Protein AF-A0AAU8IA37-F1 (afdb_monomer)

Solvent-accessible surface area (backbone atoms only — not comparable to full-atom values): 12030 Å² total; per-residue (Å²): 130,75,40,18,34,36,27,45,35,39,39,78,70,65,86,57,32,38,49,38,28,39,36,36,26,39,54,84,67,47,71,36,30,38,42,37,24,27,16,22,34,69,88,79,67,46,75,37,92,64,25,80,42,40,91,53,13,27,38,31,53,46,76,31,28,50,27,63,69,60,13,55,76,73,76,47,69,63,35,88,72,76,84,85,60,92,87,44,58,72,43,78,57,46,74,36,52,62,67,61,46,48,50,20,50,50,34,30,58,70,42,32,64,63,57,38,70,67,62,40,57,14,33,44,74,42,45,50,96,71,74,84,29,55,30,32,23,2,36,32,35,37,40,24,54,15,31,60,41,74,71,81,83,60,92,85,39,49,53,58,18,51,91,35,53,79,57,55,74,67,60,38,60,75,52,30,47,67,57,72,72,54,54,53,60,73,66,50,74,74,79,73,79,76,80,84,74,74,85,79,90,86,90,84,81,84,87,76,91,80,85,86,135

Secondary structure (DSSP, 8-state):
---EEEEEEEEE-STTBEEEEEEEE-TTS-EEEEEEEEEEETTT--EESS-S-TTTEEEEEEEEE--HHHHHHTT----------TTS-EEEEEEE-HHHHHHHHHHHHHHHHHHHHT-PBPPGGG--SSS---SHHHHHHHHHHHTT------TTSB-TTTT--SS-HHHHHHHS---HHHHHHHHSPPPP---------------------

Nearest PDB structures (foldseek):
  6r99-assembly1_A  TM=5.099E-01  e=9.475E-02  Homo sapiens
  4ghb-assembly1_A  TM=2.830E-01  e=3.357E-01  Bacteroides uniformis ATCC 8492
  4ghb-assembly1_B  TM=2.876E-01  e=1.189E+00  Bacteroides uniformis ATCC 8492

Mean predicted aligned error: 8.98 Å

Structure (mmCIF, N/CA/C/O backbone):
data_AF-A0AAU8IA37-F1
#
_entry.id   AF-A0AAU8IA37-F1
#
loop_
_atom_site.group_PDB
_atom_site.id
_atom_site.type_symbol
_atom_site.label_atom_id
_atom_site.label_alt_id
_atom_site.label_comp_id
_atom_site.label_asym_id
_atom_site.label_entity_id
_atom_site.label_seq_id
_atom_site.pdbx_PDB_ins_code
_atom_site.Cartn_x
_atom_site.Cartn_y
_atom_site.Cartn_z
_atom_site.occupancy
_atom_site.B_iso_or_equiv
_atom_site.auth_seq_id
_atom_site.auth_comp_id
_atom_site.auth_asym_id
_atom_site.auth_atom_id
_atom_site.pdbx_PDB_model_num
ATOM 1 N N . MET A 1 1 ? -10.223 8.297 24.040 1.00 53.75 1 MET A N 1
ATOM 2 C CA . MET A 1 1 ? -10.681 6.931 23.709 1.00 53.75 1 MET A CA 1
ATOM 3 C C . MET A 1 1 ? -9.496 6.194 23.105 1.00 53.75 1 MET A C 1
ATOM 5 O O . MET A 1 1 ? -8.597 6.883 22.629 1.00 53.75 1 MET A O 1
ATOM 9 N N . PRO A 1 2 ? -9.413 4.860 23.204 1.00 66.56 2 PRO A N 1
ATOM 10 C CA . PRO A 1 2 ? -8.358 4.127 22.519 1.00 66.56 2 PRO A CA 1
ATOM 11 C C . PRO A 1 2 ? -8.633 4.224 21.003 1.00 66.56 2 PRO A C 1
ATOM 13 O O . PRO A 1 2 ? -9.785 4.130 20.574 1.00 66.56 2 PRO A O 1
ATOM 16 N N . ASN A 1 3 ? -7.600 4.536 20.219 1.00 91.50 3 ASN A N 1
ATOM 17 C CA . ASN A 1 3 ? -7.734 4.978 18.827 1.00 91.50 3 ASN A CA 1
ATOM 18 C C . ASN A 1 3 ? -7.106 3.959 17.876 1.00 91.50 3 ASN A C 1
ATOM 20 O O . ASN A 1 3 ? -6.015 3.462 18.148 1.00 91.50 3 ASN A O 1
ATOM 24 N N . TYR A 1 4 ? -7.759 3.719 16.739 1.00 98.00 4 TYR A N 1
ATOM 25 C CA . TYR A 1 4 ? -7.143 3.009 15.618 1.00 98.00 4 TYR A CA 1
ATOM 26 C C . TYR A 1 4 ? -6.069 3.899 14.990 1.00 98.00 4 TYR A C 1
ATOM 28 O O . TYR A 1 4 ? -6.109 5.129 15.128 1.00 98.00 4 TYR A O 1
ATOM 36 N N . ALA A 1 5 ? -5.119 3.290 14.283 1.00 98.38 5 ALA A N 1
ATOM 37 C CA . ALA A 1 5 ? -4.041 4.031 13.643 1.00 98.38 5 ALA A CA 1
ATOM 38 C C . ALA A 1 5 ? -3.607 3.440 12.298 1.00 98.38 5 ALA A C 1
ATOM 40 O O . ALA A 1 5 ? -3.691 2.234 12.075 1.00 98.38 5 ALA A O 1
ATOM 41 N N . ILE A 1 6 ? -3.088 4.305 11.424 1.00 98.75 6 ILE A N 1
ATOM 42 C CA . ILE A 1 6 ? -2.366 3.916 10.207 1.00 98.75 6 ILE A CA 1
ATOM 43 C C . ILE A 1 6 ? -0.894 4.271 10.403 1.00 98.75 6 ILE A C 1
ATOM 45 O O . ILE A 1 6 ? -0.549 5.410 10.737 1.00 98.75 6 ILE A O 1
ATOM 49 N N . GLU A 1 7 ? -0.020 3.295 10.183 1.00 98.44 7 GLU A N 1
ATOM 50 C CA . GLU A 1 7 ? 1.428 3.446 10.275 1.00 98.44 7 GLU A CA 1
ATOM 51 C C . GLU A 1 7 ? 2.076 3.295 8.900 1.00 98.44 7 GLU A C 1
ATOM 53 O O . GLU A 1 7 ? 1.861 2.304 8.205 1.00 98.44 7 GLU A O 1
ATOM 58 N N . ALA A 1 8 ? 2.936 4.246 8.542 1.00 98.19 8 ALA A N 1
ATOM 59 C CA . ALA A 1 8 ? 3.953 4.042 7.522 1.00 98.19 8 ALA A CA 1
ATOM 60 C C . ALA A 1 8 ? 5.112 3.247 8.129 1.00 98.19 8 ALA A C 1
ATOM 62 O O . ALA A 1 8 ? 5.611 3.602 9.206 1.00 98.19 8 ALA A O 1
ATOM 63 N N . ARG A 1 9 ? 5.597 2.218 7.430 1.00 97.19 9 ARG A N 1
ATOM 64 C CA . ARG A 1 9 ? 6.762 1.422 7.847 1.00 97.19 9 ARG A CA 1
ATOM 65 C C . ARG A 1 9 ? 7.724 1.211 6.685 1.00 97.19 9 ARG A C 1
ATOM 67 O O . ARG A 1 9 ? 7.317 1.280 5.530 1.00 97.19 9 ARG A O 1
ATOM 74 N N . SER A 1 10 ? 9.002 0.979 6.991 1.00 95.31 10 SER A N 1
ATOM 75 C CA . SER A 1 10 ? 10.046 0.774 5.978 1.00 95.31 10 SER A CA 1
ATOM 76 C C . SER A 1 10 ? 10.916 -0.436 6.294 1.00 95.31 10 SER A C 1
ATOM 78 O O . SER A 1 10 ? 11.793 -0.389 7.163 1.00 95.31 10 SER A O 1
ATOM 80 N N . LEU A 1 11 ? 10.700 -1.515 5.547 1.00 93.00 11 LEU A N 1
ATOM 81 C CA . LEU A 1 11 ? 11.474 -2.741 5.648 1.00 93.00 11 LEU A CA 1
ATOM 82 C C . LEU A 1 11 ? 12.806 -2.603 4.905 1.00 93.00 11 LEU A C 1
ATOM 84 O O . LEU A 1 11 ? 12.863 -2.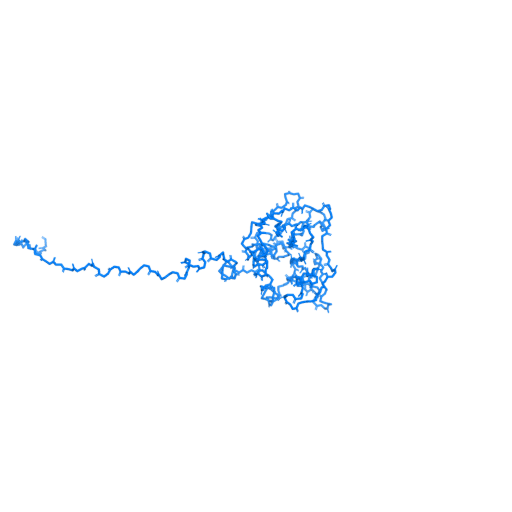177 3.750 1.00 93.00 11 LEU A O 1
ATOM 88 N N . GLY A 1 12 ? 13.892 -3.024 5.551 1.00 90.38 12 GLY A N 1
ATOM 89 C CA . GLY A 1 12 ? 15.175 -3.189 4.879 1.00 90.38 12 GLY A CA 1
ATOM 90 C C . GLY A 1 12 ? 15.182 -4.408 3.970 1.00 90.38 12 GLY A C 1
ATOM 91 O O . GLY A 1 12 ? 14.868 -5.510 4.415 1.00 90.38 12 GLY A O 1
ATOM 92 N N . VAL A 1 13 ? 15.560 -4.199 2.713 1.00 84.38 13 VAL A N 1
ATOM 93 C CA . VAL A 1 13 ? 15.566 -5.243 1.686 1.00 84.38 13 VAL A CA 1
ATOM 94 C C . VAL A 1 13 ? 16.997 -5.584 1.258 1.00 84.38 13 VAL A C 1
ATOM 96 O O . VAL A 1 13 ? 17.629 -6.404 1.915 1.00 84.38 13 VAL A O 1
ATOM 99 N N . ILE A 1 14 ? 17.551 -4.955 0.218 1.00 77.12 14 ILE A N 1
ATOM 100 C CA . ILE A 1 14 ? 18.948 -5.160 -0.204 1.00 77.12 14 ILE A CA 1
ATOM 101 C C . ILE A 1 14 ? 19.746 -3.869 0.006 1.00 77.12 14 ILE A C 1
ATOM 103 O O . ILE A 1 14 ? 19.359 -2.799 -0.466 1.00 77.12 14 ILE A O 1
ATOM 107 N N . GLY A 1 15 ? 20.879 -3.973 0.706 1.00 77.19 15 GLY A N 1
ATOM 108 C CA . GLY A 1 15 ? 21.754 -2.838 1.002 1.00 77.19 15 GLY A CA 1
ATOM 109 C C . GLY A 1 15 ? 21.024 -1.726 1.761 1.00 77.19 15 GLY A C 1
ATOM 110 O O . GLY A 1 15 ? 20.408 -1.964 2.799 1.00 77.19 15 GLY A O 1
ATOM 111 N N . ILE A 1 16 ? 21.086 -0.504 1.229 1.00 77.44 16 ILE A N 1
ATOM 112 C CA . ILE A 1 16 ? 20.411 0.673 1.799 1.00 77.44 16 ILE A CA 1
ATOM 113 C C . ILE A 1 16 ? 18.997 0.894 1.242 1.00 77.44 16 ILE A C 1
ATOM 115 O O . ILE A 1 16 ? 18.371 1.899 1.572 1.00 77.44 16 ILE A O 1
ATOM 119 N N . ALA A 1 17 ? 18.478 0.003 0.393 1.00 84.69 17 ALA A N 1
ATOM 120 C CA . ALA A 1 17 ? 17.133 0.150 -0.153 1.00 84.69 17 ALA A CA 1
ATOM 121 C C . ALA A 1 17 ? 16.057 -0.166 0.901 1.00 84.69 17 ALA A C 1
ATOM 123 O O . ALA A 1 17 ? 16.220 -1.051 1.752 1.00 84.69 17 ALA A O 1
ATOM 124 N N . GLY A 1 18 ? 14.962 0.589 0.843 1.00 90.25 18 GLY A N 1
ATOM 125 C CA . GLY A 1 18 ? 13.778 0.415 1.676 1.00 90.25 18 GLY A CA 1
ATOM 126 C C . GLY A 1 18 ? 12.561 0.006 0.855 1.00 90.25 18 GLY A C 1
ATOM 127 O O . GLY A 1 18 ? 12.322 0.542 -0.230 1.00 90.25 18 GLY A O 1
ATOM 128 N N . HIS A 1 19 ? 11.796 -0.934 1.402 1.00 94.06 19 HIS A N 1
ATOM 129 C CA . HIS A 1 19 ? 10.439 -1.251 0.981 1.00 94.06 19 HIS A CA 1
ATOM 130 C C . HIS A 1 19 ? 9.470 -0.586 1.962 1.00 94.06 19 HIS A C 1
ATOM 132 O O . HIS A 1 19 ? 9.370 -1.008 3.116 1.00 94.06 19 HIS A O 1
ATOM 138 N N . ALA A 1 20 ? 8.798 0.473 1.518 1.00 96.38 20 ALA A N 1
ATOM 139 C CA . ALA A 1 20 ? 7.785 1.151 2.311 1.00 96.38 20 ALA A CA 1
ATOM 140 C C . ALA A 1 20 ? 6.419 0.464 2.162 1.00 96.38 20 ALA A C 1
ATOM 142 O O . ALA A 1 20 ? 6.064 0.002 1.076 1.00 96.38 20 ALA A O 1
ATOM 143 N N . PHE A 1 21 ? 5.661 0.403 3.252 1.00 98.06 21 PHE A N 1
ATOM 144 C CA . PHE A 1 21 ? 4.339 -0.220 3.303 1.00 98.06 21 PHE A CA 1
ATOM 145 C C . PHE A 1 21 ? 3.487 0.372 4.429 1.00 98.06 21 PHE A C 1
ATOM 147 O O . PHE A 1 21 ? 3.980 1.144 5.260 1.00 98.06 21 PHE A O 1
ATOM 154 N N . TRP A 1 22 ? 2.204 0.021 4.433 1.00 98.81 22 TRP A N 1
ATOM 155 C CA . TRP A 1 22 ? 1.233 0.522 5.400 1.00 98.81 22 TRP A CA 1
ATOM 156 C C . TRP A 1 22 ? 0.779 -0.575 6.350 1.00 98.81 22 TRP A C 1
ATOM 158 O O . TRP A 1 22 ? 0.596 -1.719 5.936 1.00 98.81 22 TRP A O 1
ATOM 168 N N . VAL A 1 23 ? 0.555 -0.208 7.610 1.00 98.75 23 VAL A N 1
ATOM 169 C CA . VAL A 1 23 ? 0.001 -1.093 8.639 1.00 98.75 23 VAL A CA 1
ATOM 170 C C . VAL A 1 23 ? -1.203 -0.432 9.289 1.00 98.75 23 VAL A C 1
ATOM 172 O O . VAL A 1 23 ? -1.122 0.714 9.731 1.00 98.75 23 VAL A O 1
ATOM 175 N N . LEU A 1 24 ? -2.299 -1.177 9.383 1.00 98.81 24 LEU A N 1
ATOM 176 C CA . LEU A 1 24 ? -3.462 -0.829 10.185 1.00 98.81 24 LEU A CA 1
ATOM 177 C C . LEU A 1 24 ? -3.279 -1.378 11.600 1.00 98.81 24 LEU A C 1
ATOM 179 O O . LEU A 1 24 ? -2.988 -2.564 11.785 1.00 98.81 24 LEU A O 1
ATOM 183 N N . ARG A 1 25 ? -3.478 -0.526 12.600 1.00 98.50 25 ARG A N 1
ATOM 184 C CA . ARG A 1 25 ? -3.414 -0.870 14.020 1.00 98.50 25 ARG A CA 1
ATOM 185 C C . ARG A 1 25 ? -4.768 -0.680 14.681 1.00 98.50 25 ARG A C 1
ATOM 187 O O . ARG A 1 25 ? -5.449 0.313 14.416 1.00 98.50 25 ARG A O 1
ATOM 194 N N . ASP A 1 26 ? -5.126 -1.622 15.5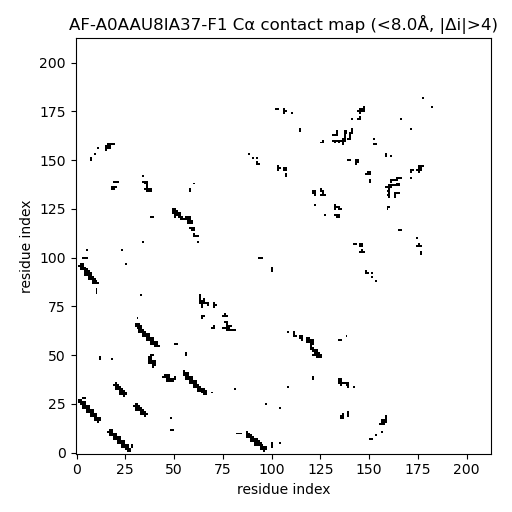44 1.00 97.88 26 ASP A N 1
ATOM 195 C CA . ASP A 1 26 ? -6.285 -1.484 16.417 1.00 97.88 26 ASP A CA 1
ATOM 196 C C . ASP A 1 26 ? -5.982 -0.561 17.603 1.00 97.88 26 ASP A C 1
ATOM 198 O O . ASP A 1 26 ? -4.880 -0.026 17.765 1.00 97.88 26 ASP A O 1
ATOM 202 N N . GLU A 1 27 ? -6.981 -0.396 18.457 1.00 96.44 27 GLU A N 1
ATOM 203 C CA . GLU A 1 27 ? -6.933 0.475 19.619 1.00 96.44 27 GLU A CA 1
ATOM 204 C C . GLU A 1 27 ? -5.948 0.023 20.721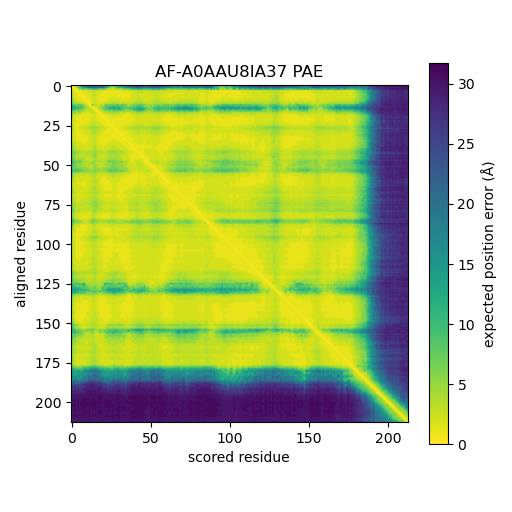 1.00 96.44 27 GLU A C 1
ATOM 206 O O . GLU A 1 27 ? -5.642 0.796 21.632 1.00 96.44 27 GLU A O 1
ATOM 211 N N . HIS A 1 28 ? -5.420 -1.202 20.618 1.00 96.06 28 HIS A N 1
ATOM 212 C CA . HIS A 1 28 ? -4.396 -1.777 21.493 1.00 96.06 28 HIS A CA 1
ATOM 213 C C . HIS A 1 28 ? -3.005 -1.801 20.831 1.00 96.06 28 HIS A C 1
ATOM 215 O O . HIS A 1 28 ? -2.055 -2.335 21.409 1.00 96.06 28 HIS A O 1
ATOM 221 N N . GLY A 1 29 ? -2.863 -1.250 19.620 1.00 95.38 29 GLY A N 1
ATOM 222 C CA . GLY A 1 29 ? -1.619 -1.281 18.846 1.00 95.38 29 GLY A CA 1
ATOM 223 C C . GLY A 1 29 ? -1.325 -2.634 18.183 1.00 95.38 29 GLY A C 1
ATOM 224 O O . GLY A 1 29 ? -0.232 -2.840 17.640 1.00 95.38 29 GLY A O 1
ATOM 225 N N . LYS A 1 30 ? -2.275 -3.576 18.179 1.00 96.94 30 LYS A N 1
ATOM 226 C CA . LYS A 1 30 ? -2.136 -4.848 17.461 1.00 96.94 30 LYS A CA 1
ATOM 227 C C . LYS A 1 30 ? -2.268 -4.596 15.960 1.00 96.94 30 LYS A C 1
ATOM 229 O O . LYS A 1 30 ? -3.071 -3.778 15.521 1.00 96.94 30 LYS A O 1
ATOM 234 N N . ALA A 1 31 ? -1.459 -5.293 15.164 1.00 97.94 31 ALA A N 1
ATOM 235 C CA . ALA A 1 31 ? -1.581 -5.261 13.710 1.00 97.94 31 ALA A CA 1
ATOM 236 C C . ALA A 1 31 ? -2.891 -5.927 13.280 1.00 97.94 31 ALA A C 1
ATOM 238 O O . ALA A 1 31 ? -3.142 -7.087 13.607 1.00 97.94 31 ALA A O 1
ATOM 239 N N . VAL A 1 32 ? -3.706 -5.176 12.548 1.00 98.56 32 VAL A N 1
ATOM 240 C CA . VAL A 1 32 ? -4.976 -5.633 11.981 1.00 98.56 32 VAL A CA 1
ATOM 241 C C . VAL A 1 32 ? -4.770 -6.097 10.549 1.00 98.56 32 VAL A C 1
ATOM 243 O O . VAL A 1 32 ? -5.291 -7.145 10.175 1.00 98.56 32 VAL A O 1
ATOM 246 N N . ALA A 1 33 ? -4.009 -5.335 9.761 1.00 98.75 33 ALA A N 1
ATOM 247 C CA . ALA A 1 33 ? -3.702 -5.657 8.375 1.00 98.75 33 ALA A CA 1
ATOM 248 C C . ALA A 1 33 ? -2.466 -4.904 7.863 1.00 98.75 33 ALA A C 1
ATOM 250 O O . ALA A 1 33 ? -2.079 -3.874 8.425 1.00 98.75 33 ALA A O 1
ATOM 251 N N . GLU A 1 34 ? -1.901 -5.384 6.758 1.00 98.75 34 GLU A N 1
ATOM 252 C CA . GLU A 1 34 ? -0.851 -4.707 5.994 1.00 98.75 34 GLU A CA 1
ATOM 253 C C . GLU A 1 34 ? -1.271 -4.467 4.531 1.00 98.75 34 GLU A C 1
ATOM 255 O O . GLU A 1 34 ? -2.014 -5.257 3.944 1.00 98.75 34 GLU A O 1
ATOM 260 N N . LEU A 1 35 ? -0.771 -3.381 3.929 1.00 98.75 35 LEU A N 1
ATOM 261 C CA . LEU A 1 35 ? -0.921 -3.061 2.504 1.00 98.75 35 LEU A CA 1
ATOM 262 C C . LEU A 1 35 ? 0.448 -2.822 1.865 1.00 98.75 35 LEU A C 1
ATOM 264 O O . LEU A 1 35 ? 1.211 -1.953 2.304 1.00 98.75 35 LEU A O 1
ATOM 268 N N . HIS A 1 36 ? 0.725 -3.544 0.778 1.00 98.44 36 HIS A N 1
ATOM 269 C CA . HIS A 1 36 ? 2.016 -3.526 0.090 1.00 98.44 36 HIS A CA 1
ATOM 270 C C . HIS A 1 36 ? 1.876 -3.395 -1.423 1.00 98.44 36 HIS A C 1
ATOM 272 O O . HIS A 1 36 ? 0.922 -3.887 -2.017 1.00 98.44 36 HIS A O 1
ATOM 278 N N . GLY A 1 37 ? 2.899 -2.828 -2.064 1.00 97.75 37 GLY A N 1
ATOM 279 C CA . GLY A 1 37 ? 3.243 -3.199 -3.436 1.00 97.75 37 GLY A CA 1
ATOM 280 C C . GLY A 1 37 ? 4.413 -4.166 -3.427 1.00 97.75 37 GLY A C 1
ATOM 281 O O . GLY A 1 37 ? 5.462 -3.821 -2.898 1.00 97.75 37 GLY A O 1
ATOM 282 N N . LEU A 1 38 ? 4.284 -5.345 -4.017 1.00 97.06 38 LEU A N 1
ATOM 283 C CA . LEU A 1 38 ? 5.349 -6.347 -4.054 1.00 97.06 38 LEU A CA 1
ATOM 284 C C . LEU A 1 38 ? 5.616 -6.773 -5.491 1.00 97.06 38 LEU A C 1
ATOM 286 O O . LEU A 1 38 ? 4.727 -6.753 -6.348 1.00 97.06 38 LEU A O 1
ATOM 290 N N . ALA A 1 39 ? 6.854 -7.186 -5.745 1.00 96.69 39 ALA A N 1
ATOM 291 C CA . ALA A 1 39 ? 7.113 -8.013 -6.907 1.00 96.69 39 ALA A CA 1
ATOM 292 C C . ALA A 1 39 ? 6.354 -9.328 -6.721 1.00 96.69 39 ALA A C 1
ATOM 294 O O . ALA A 1 39 ? 6.284 -9.865 -5.622 1.00 96.69 39 ALA A O 1
ATOM 295 N N . THR A 1 40 ? 5.741 -9.826 -7.780 1.00 97.56 40 THR A N 1
ATOM 296 C CA . THR A 1 40 ? 4.960 -11.059 -7.758 1.00 97.56 40 THR A CA 1
ATOM 297 C C . THR A 1 40 ? 5.381 -11.908 -8.928 1.00 97.56 40 THR A C 1
ATOM 299 O O . THR A 1 40 ? 5.336 -11.462 -10.074 1.00 97.56 40 THR A O 1
ATOM 302 N N . ASP A 1 41 ? 5.816 -13.122 -8.636 1.00 96.62 41 ASP A N 1
ATOM 303 C CA . ASP A 1 41 ? 6.154 -14.100 -9.654 1.00 96.62 41 ASP A CA 1
ATOM 304 C C . ASP A 1 41 ? 4.893 -14.481 -10.436 1.00 96.62 41 ASP A C 1
ATOM 306 O O . ASP A 1 41 ? 3.922 -14.982 -9.870 1.00 96.62 41 ASP A O 1
ATOM 310 N N . ARG A 1 42 ? 4.895 -14.227 -11.749 1.00 95.19 42 ARG A N 1
ATOM 311 C CA . ARG A 1 42 ? 3.746 -14.500 -12.624 1.00 95.19 42 ARG A CA 1
ATOM 312 C C . ARG A 1 42 ? 3.422 -15.993 -12.742 1.00 95.19 42 ARG A C 1
ATOM 314 O O . ARG A 1 42 ? 2.284 -16.331 -13.046 1.00 95.19 42 ARG A O 1
ATOM 321 N N . GLN A 1 43 ? 4.399 -16.875 -12.535 1.00 94.81 43 GLN A N 1
ATOM 322 C CA . GLN A 1 43 ? 4.227 -18.323 -12.651 1.00 94.81 43 GLN A CA 1
ATOM 323 C C . GLN A 1 43 ? 3.660 -18.926 -11.368 1.00 94.81 43 GLN A C 1
ATOM 325 O O . GLN A 1 43 ? 2.799 -19.800 -11.429 1.00 94.81 43 GLN A O 1
ATOM 330 N N . THR A 1 44 ? 4.146 -18.479 -10.209 1.00 95.81 44 THR A N 1
ATOM 331 C CA . THR A 1 44 ? 3.750 -19.057 -8.913 1.00 95.81 44 THR A CA 1
ATOM 332 C C . THR A 1 44 ? 2.678 -18.245 -8.192 1.00 95.81 44 THR A C 1
ATOM 334 O O . THR A 1 44 ? 2.068 -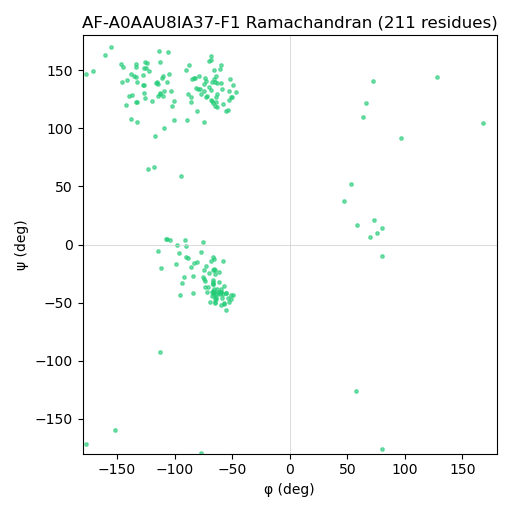18.745 -7.250 1.00 95.81 44 THR A O 1
ATOM 337 N N . GLY A 1 45 ? 2.464 -16.991 -8.597 1.00 95.12 45 GLY A N 1
ATOM 338 C CA . GLY A 1 45 ? 1.618 -16.030 -7.891 1.00 95.12 45 GLY A CA 1
ATOM 339 C C . GLY A 1 45 ? 2.208 -15.556 -6.561 1.00 95.12 45 GLY A C 1
ATOM 340 O O . GLY A 1 45 ? 1.524 -14.864 -5.814 1.00 95.12 45 GLY A O 1
ATOM 341 N N . GLN A 1 46 ? 3.450 -15.926 -6.233 1.00 95.00 46 GLN A N 1
ATOM 342 C CA . GLN A 1 46 ? 4.047 -15.608 -4.939 1.00 95.00 46 GLN A CA 1
ATOM 343 C C . GLN A 1 46 ? 4.604 -14.189 -4.905 1.00 95.00 46 GLN A C 1
ATOM 345 O O . GLN A 1 46 ? 5.322 -13.760 -5.812 1.00 95.00 46 GLN A O 1
ATOM 350 N N . ALA A 1 47 ? 4.310 -13.487 -3.813 1.00 95.25 47 ALA A N 1
ATOM 351 C CA . ALA A 1 47 ? 4.892 -12.192 -3.520 1.00 95.25 47 ALA A CA 1
ATOM 352 C C . ALA A 1 47 ? 6.351 -12.334 -3.067 1.00 95.25 47 ALA A C 1
ATOM 354 O O . ALA A 1 47 ? 6.682 -13.188 -2.243 1.00 95.25 47 ALA A O 1
ATOM 355 N N . ILE A 1 48 ? 7.213 -11.452 -3.562 1.00 90.19 48 ILE A N 1
ATOM 356 C CA . ILE A 1 48 ? 8.605 -11.312 -3.150 1.00 90.19 48 ILE A CA 1
ATOM 357 C C . ILE A 1 48 ? 8.923 -9.825 -2.894 1.00 90.19 48 ILE A C 1
ATOM 359 O O . ILE A 1 48 ? 8.483 -8.954 -3.651 1.00 90.19 48 ILE A O 1
ATOM 363 N N . PRO A 1 49 ? 9.704 -9.496 -1.847 1.00 84.25 49 PRO A N 1
ATOM 364 C CA . PRO A 1 49 ? 9.977 -8.103 -1.486 1.00 84.25 49 PRO A CA 1
ATOM 365 C C . PRO A 1 49 ? 10.703 -7.303 -2.578 1.00 84.25 49 PRO A C 1
ATOM 367 O O . PRO A 1 49 ? 10.497 -6.098 -2.707 1.00 84.25 49 PRO A O 1
ATOM 370 N N . ILE A 1 50 ? 11.560 -7.962 -3.366 1.00 87.56 50 ILE A N 1
ATOM 371 C CA . ILE A 1 50 ? 12.257 -7.380 -4.517 1.00 87.56 50 ILE A CA 1
ATOM 372 C C . ILE A 1 50 ? 12.281 -8.406 -5.649 1.00 87.56 50 ILE A C 1
ATOM 374 O O . ILE A 1 50 ? 12.764 -9.520 -5.462 1.00 87.56 50 ILE A O 1
ATOM 378 N N . GLY A 1 51 ? 11.829 -8.000 -6.837 1.00 87.88 51 GLY A N 1
ATOM 379 C CA . GLY A 1 51 ? 11.976 -8.776 -8.067 1.00 87.88 51 GLY A CA 1
ATOM 380 C C . GLY A 1 51 ? 13.347 -8.584 -8.714 1.00 87.88 51 GLY A C 1
ATOM 381 O O . GLY A 1 51 ? 13.903 -7.486 -8.712 1.00 87.88 51 GLY A O 1
ATOM 382 N N . THR A 1 52 ? 13.886 -9.653 -9.292 1.00 89.50 52 THR A N 1
ATOM 383 C CA . THR A 1 52 ? 15.201 -9.678 -9.966 1.00 89.50 52 THR A CA 1
ATOM 384 C C . THR A 1 52 ? 15.112 -9.942 -11.471 1.00 89.50 52 THR A C 1
ATOM 386 O O . THR A 1 52 ? 16.119 -9.869 -12.167 1.00 89.50 52 THR A O 1
ATOM 389 N N . ASP A 1 53 ? 13.904 -10.223 -11.958 1.00 91.06 53 ASP A N 1
ATOM 390 C CA . ASP A 1 53 ? 13.587 -10.505 -13.359 1.00 91.06 53 ASP A CA 1
ATOM 391 C C . ASP A 1 53 ? 12.290 -9.787 -13.750 1.00 91.06 53 ASP A C 1
ATOM 393 O O . ASP A 1 53 ? 11.208 -10.166 -13.304 1.00 91.06 53 ASP A O 1
ATOM 397 N N . ALA A 1 54 ? 12.405 -8.745 -14.564 1.00 87.31 54 ALA A N 1
ATOM 398 C CA . ALA A 1 54 ? 11.303 -7.880 -14.959 1.00 87.31 54 ALA A CA 1
ATOM 399 C C . ALA A 1 54 ? 10.338 -8.540 -15.946 1.00 87.31 54 ALA A C 1
ATOM 401 O O . ALA A 1 54 ? 9.210 -8.085 -16.077 1.00 87.31 54 ALA A O 1
ATOM 402 N N . THR A 1 55 ? 10.754 -9.613 -16.621 1.00 89.00 55 THR A N 1
ATOM 403 C CA . THR A 1 55 ? 9.871 -10.370 -17.522 1.00 89.00 55 THR A CA 1
ATOM 404 C C . THR A 1 55 ? 9.040 -11.401 -16.763 1.00 89.00 55 THR A C 1
ATOM 406 O O . THR A 1 55 ? 7.929 -11.742 -17.168 1.00 89.00 55 THR A O 1
ATOM 409 N N . ARG A 1 56 ? 9.559 -11.876 -15.625 1.00 94.69 56 ARG A N 1
ATOM 410 C CA . ARG A 1 56 ? 8.903 -12.863 -14.762 1.00 94.69 56 ARG A CA 1
ATOM 411 C C . ARG A 1 56 ? 8.083 -12.240 -13.640 1.00 94.69 56 ARG A C 1
ATOM 413 O O . ARG A 1 56 ? 7.083 -12.828 -13.230 1.00 94.69 56 ARG A O 1
ATOM 420 N N . HIS A 1 57 ? 8.506 -11.094 -13.116 1.00 96.81 57 HIS A N 1
ATOM 421 C CA . HIS A 1 57 ? 7.868 -10.473 -11.963 1.00 96.81 57 HIS A CA 1
ATOM 422 C C . HIS A 1 57 ? 6.998 -9.296 -12.375 1.00 96.81 57 HIS A C 1
ATOM 424 O O . HIS A 1 57 ? 7.437 -8.389 -13.078 1.00 96.81 57 HIS A O 1
ATOM 430 N N . ALA A 1 58 ? 5.779 -9.278 -11.855 1.00 96.94 58 ALA A N 1
ATOM 431 C CA . ALA A 1 58 ? 4.859 -8.167 -11.991 1.00 96.94 58 ALA A CA 1
ATOM 432 C C . ALA A 1 58 ? 4.776 -7.380 -10.681 1.00 96.94 58 ALA A C 1
ATOM 434 O O . ALA A 1 58 ? 4.871 -7.955 -9.596 1.00 96.94 58 ALA A O 1
ATOM 435 N N . LEU A 1 59 ? 4.575 -6.069 -10.756 1.00 97.62 59 LEU A N 1
ATOM 436 C CA . LEU A 1 59 ? 4.163 -5.289 -9.598 1.00 97.62 59 LEU A CA 1
ATOM 437 C C . LEU A 1 59 ? 2.703 -5.621 -9.283 1.00 97.62 59 LEU A C 1
ATOM 439 O O . LEU A 1 59 ? 1.830 -5.532 -10.153 1.00 97.62 59 LEU A O 1
ATOM 443 N N . ARG A 1 60 ? 2.445 -5.987 -8.027 1.00 98.19 60 ARG A N 1
ATOM 444 C CA . ARG A 1 60 ? 1.100 -6.213 -7.500 1.00 98.19 60 ARG A CA 1
ATOM 445 C C . ARG A 1 60 ? 0.908 -5.537 -6.158 1.00 98.19 60 ARG A C 1
ATOM 447 O O . ARG A 1 60 ? 1.817 -5.496 -5.335 1.00 98.19 60 ARG A O 1
ATOM 454 N N . ALA A 1 61 ? -0.298 -5.042 -5.959 1.00 98.31 61 ALA A N 1
ATOM 455 C CA . ALA A 1 61 ? -0.871 -4.680 -4.686 1.00 98.31 61 ALA A CA 1
ATOM 456 C C . ALA A 1 61 ? -1.266 -5.943 -3.901 1.00 98.31 61 ALA A C 1
ATOM 458 O O . ALA A 1 61 ? -1.936 -6.827 -4.442 1.00 98.31 61 ALA A O 1
ATOM 459 N N . TRP A 1 62 ? -0.876 -5.991 -2.630 1.00 98.44 62 TRP A N 1
ATOM 460 C CA . TRP A 1 62 ? -1.179 -7.066 -1.688 1.00 98.44 62 TRP A CA 1
ATOM 461 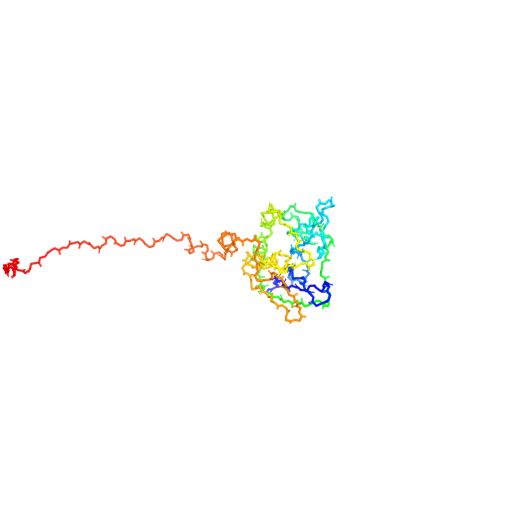C C . TRP A 1 62 ? -1.809 -6.499 -0.423 1.00 98.44 62 TRP A C 1
ATOM 463 O O . TRP A 1 62 ? -1.338 -5.488 0.104 1.00 98.44 62 TRP A O 1
ATOM 473 N N . HIS A 1 63 ? -2.848 -7.177 0.055 1.00 98.50 63 HIS A N 1
ATOM 474 C CA . HIS A 1 63 ? -3.516 -6.907 1.318 1.00 98.50 63 HIS A CA 1
ATOM 475 C C . HIS A 1 63 ? -3.414 -8.154 2.196 1.00 98.50 63 HIS A C 1
ATOM 477 O O . HIS A 1 63 ? -3.815 -9.234 1.767 1.00 98.50 63 HIS A O 1
ATOM 483 N N . TYR A 1 64 ? -2.857 -8.007 3.397 1.00 98.50 64 TYR A N 1
ATOM 484 C CA . TYR A 1 64 ? -2.693 -9.103 4.351 1.00 98.50 64 TYR A CA 1
ATOM 485 C C . TYR A 1 64 ? -3.510 -8.808 5.612 1.00 98.50 64 TYR A C 1
ATOM 487 O O . TYR A 1 64 ? -3.022 -8.101 6.494 1.00 98.50 64 TYR A O 1
ATOM 495 N N . PRO A 1 65 ? -4.762 -9.284 5.716 1.00 98.31 65 PRO A N 1
ATOM 496 C CA . PRO A 1 65 ? -5.573 -9.093 6.913 1.00 98.31 65 PRO A CA 1
ATOM 497 C C . PRO A 1 65 ? -5.189 -10.113 7.998 1.00 98.31 65 PRO A C 1
ATOM 499 O O . PRO A 1 65 ? -5.411 -11.311 7.850 1.00 98.31 65 PRO A O 1
ATOM 502 N N . HIS A 1 66 ? -4.642 -9.655 9.122 1.00 98.31 66 HIS A N 1
ATOM 503 C CA . HIS A 1 66 ? -4.198 -10.525 10.224 1.00 98.31 66 HIS A CA 1
ATOM 504 C C . HIS A 1 66 ? -5.269 -10.750 11.286 1.00 98.31 66 HIS A C 1
ATOM 506 O O . HIS A 1 66 ? -5.257 -11.762 11.990 1.00 98.31 66 HIS A O 1
ATOM 512 N N . ASP A 1 67 ? -6.174 -9.787 11.457 1.00 98.00 67 ASP A N 1
ATOM 513 C CA . ASP A 1 67 ? -7.216 -9.885 12.467 1.00 98.00 67 ASP A CA 1
ATOM 514 C C . ASP A 1 67 ? -8.445 -10.653 11.939 1.00 98.00 67 ASP A C 1
ATOM 516 O O . ASP A 1 67 ? -9.003 -10.269 10.907 1.00 98.00 67 ASP A O 1
ATOM 520 N N . PRO A 1 68 ? -8.919 -11.706 12.639 1.00 97.75 68 PRO A N 1
ATOM 521 C CA . PRO A 1 68 ? -10.067 -12.495 12.195 1.00 97.75 68 PRO A CA 1
ATOM 522 C C . PRO A 1 68 ? -11.363 -11.703 12.030 1.00 97.75 68 PRO A C 1
ATOM 524 O O . PRO A 1 68 ? -12.117 -11.961 11.091 1.00 97.75 68 PRO A O 1
ATOM 527 N N . ALA A 1 69 ? -11.638 -10.747 12.923 1.00 96.81 69 ALA A N 1
ATOM 528 C CA . ALA A 1 69 ? -12.866 -9.964 12.851 1.00 96.81 69 ALA A CA 1
ATOM 529 C C . ALA A 1 69 ? -12.812 -8.986 11.672 1.00 96.81 69 ALA A C 1
ATOM 531 O O . ALA A 1 69 ? -13.798 -8.842 10.945 1.00 96.81 69 ALA A O 1
ATOM 532 N N . TYR A 1 70 ? -11.653 -8.362 11.446 1.00 97.81 70 TYR A N 1
ATOM 533 C CA . TYR A 1 70 ? -11.453 -7.504 10.282 1.00 97.81 70 TYR A CA 1
ATOM 534 C C . TYR A 1 70 ? -11.529 -8.286 8.965 1.00 97.81 70 TYR A C 1
ATOM 536 O O . TYR A 1 70 ? -12.328 -7.915 8.105 1.00 97.81 70 TYR A O 1
ATOM 544 N N . ALA A 1 71 ? -10.792 -9.395 8.831 1.00 97.75 71 ALA A N 1
ATOM 545 C CA . ALA A 1 71 ? -10.816 -10.241 7.634 1.00 97.75 71 ALA A CA 1
ATOM 546 C C . ALA A 1 71 ? -12.250 -10.671 7.277 1.00 97.75 71 ALA A C 1
ATOM 548 O O . ALA A 1 71 ? -12.699 -10.499 6.143 1.00 97.75 71 ALA A O 1
ATOM 549 N N . HIS A 1 72 ? -13.014 -11.122 8.278 1.00 97.44 72 HIS A N 1
ATOM 550 C CA . HIS A 1 72 ? -14.415 -11.491 8.093 1.00 97.44 72 HIS A CA 1
ATOM 551 C C . HIS A 1 72 ? -15.275 -10.320 7.593 1.00 97.44 72 HIS A C 1
ATOM 553 O O . HIS A 1 72 ? -16.109 -10.508 6.709 1.00 97.44 72 HIS A O 1
ATOM 559 N N . SER A 1 73 ? -15.054 -9.107 8.111 1.00 95.69 73 SER A N 1
ATOM 560 C CA . SER A 1 73 ? -15.847 -7.922 7.749 1.00 95.69 73 SER A CA 1
ATOM 561 C C . SER A 1 73 ? -15.680 -7.466 6.296 1.00 95.69 73 SER A C 1
ATOM 563 O O . SER A 1 73 ? -16.565 -6.795 5.768 1.00 95.69 73 SER A O 1
ATOM 565 N N . ILE A 1 74 ? -14.578 -7.847 5.647 1.00 94.62 74 ILE A N 1
ATOM 566 C CA . ILE A 1 74 ? -14.303 -7.547 4.236 1.00 94.62 74 ILE A CA 1
ATOM 567 C C . ILE A 1 74 ? -14.458 -8.775 3.325 1.00 94.62 74 ILE A C 1
ATOM 569 O O . ILE A 1 74 ? -14.189 -8.689 2.131 1.00 94.62 74 ILE A O 1
ATOM 573 N N . GLY A 1 75 ? -14.899 -9.916 3.867 1.00 95.19 75 GLY A N 1
ATOM 574 C CA . GLY A 1 75 ? -15.077 -11.154 3.104 1.00 95.19 75 GLY A CA 1
ATOM 575 C C . GLY A 1 75 ? -13.771 -11.854 2.708 1.00 95.19 75 GLY A C 1
ATOM 576 O O . GLY A 1 75 ? -13.776 -12.666 1.783 1.00 95.19 75 GLY A O 1
ATOM 577 N N . GLU A 1 76 ? -12.666 -11.570 3.398 1.00 95.44 76 GLU A N 1
ATOM 578 C CA . GLU A 1 76 ? -11.359 -12.188 3.160 1.00 95.44 76 GLU A CA 1
ATOM 579 C C . GLU A 1 76 ? -11.010 -13.217 4.249 1.00 95.44 76 GLU A C 1
ATOM 581 O O . GLU A 1 76 ? -11.637 -13.302 5.309 1.00 95.44 76 GLU A O 1
ATOM 586 N N . LYS A 1 77 ? -10.002 -14.048 3.973 1.00 97.00 77 LYS A N 1
ATOM 587 C CA . LYS A 1 77 ? -9.440 -14.981 4.958 1.00 97.00 77 LYS A CA 1
ATOM 588 C C . LYS A 1 77 ? -8.303 -14.304 5.704 1.00 9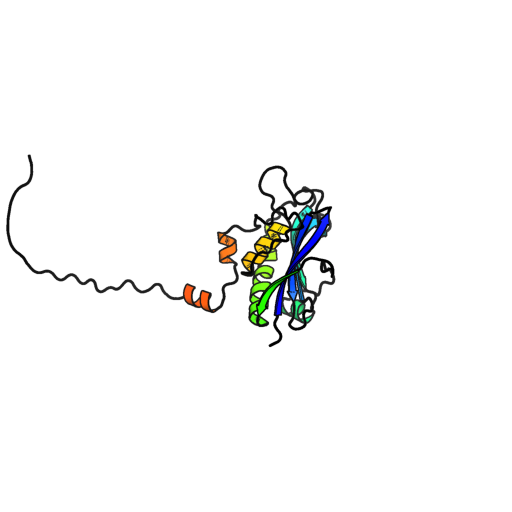7.00 77 LYS A C 1
ATOM 590 O O . LYS A 1 77 ? -7.598 -13.495 5.121 1.00 97.00 77 LYS A O 1
ATOM 595 N N . VAL A 1 78 ? -8.099 -14.699 6.958 1.00 97.50 78 VAL A N 1
ATOM 596 C CA . VAL A 1 78 ? -6.911 -14.290 7.713 1.00 97.50 78 VAL A CA 1
ATOM 597 C C . VAL A 1 78 ? -5.654 -14.750 6.983 1.00 97.50 78 VAL A C 1
ATOM 599 O O . VAL A 1 78 ? -5.563 -15.914 6.585 1.00 97.50 78 VAL A O 1
ATOM 602 N N . ASP A 1 79 ? -4.692 -13.844 6.865 1.00 96.31 79 ASP A N 1
ATOM 603 C CA . ASP A 1 79 ? -3.373 -14.097 6.311 1.00 96.31 79 ASP A CA 1
ATOM 604 C C . ASP A 1 79 ? -2.300 -13.983 7.404 1.00 96.31 79 ASP A C 1
ATOM 606 O O . ASP A 1 79 ? -2.244 -13.015 8.171 1.00 96.31 79 ASP A O 1
ATOM 610 N N . SER A 1 80 ? -1.452 -15.008 7.487 1.00 95.06 80 SER A N 1
ATOM 611 C CA . SER A 1 80 ? -0.323 -15.079 8.418 1.00 95.06 80 SER A CA 1
ATOM 612 C C . SER A 1 80 ? 0.968 -14.467 7.866 1.00 95.06 80 SER A C 1
ATOM 614 O O . SER A 1 80 ? 1.940 -14.333 8.610 1.00 95.06 80 SER A O 1
ATOM 616 N N . THR A 1 81 ? 1.026 -14.151 6.571 1.00 96.50 81 THR A N 1
ATOM 617 C CA . THR A 1 81 ? 2.164 -13.459 5.966 1.00 96.50 81 THR A CA 1
ATOM 618 C C . THR A 1 81 ? 2.277 -12.068 6.560 1.00 96.50 81 THR A C 1
ATOM 620 O O . THR A 1 81 ? 1.319 -11.313 6.535 1.00 96.50 81 THR A O 1
ATOM 623 N N . THR A 1 82 ? 3.457 -11.718 7.066 1.00 96.38 82 THR A N 1
ATOM 624 C CA . THR A 1 82 ? 3.715 -10.399 7.641 1.00 96.38 82 THR A CA 1
ATOM 625 C C . THR A 1 82 ? 5.113 -9.917 7.286 1.00 96.38 82 THR A C 1
ATOM 627 O O . THR A 1 82 ? 6.072 -10.697 7.257 1.00 96.38 82 THR A O 1
ATOM 630 N N . TYR A 1 83 ? 5.231 -8.620 7.018 1.00 95.75 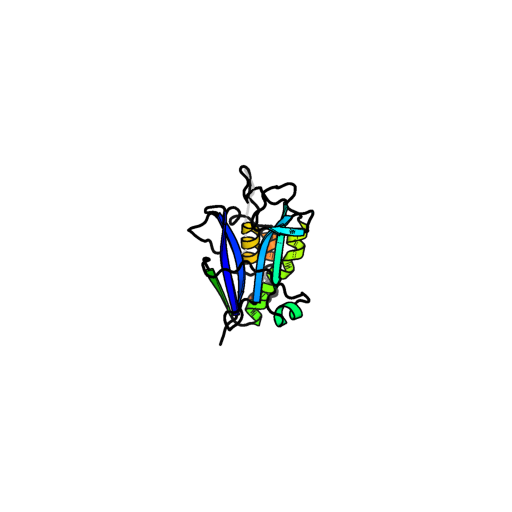83 TYR A N 1
ATOM 631 C CA . TYR A 1 83 ? 6.510 -7.937 6.818 1.00 95.75 83 TYR A CA 1
ATOM 632 C C . TYR A 1 83 ? 6.843 -7.035 8.013 1.00 95.75 83 TYR A C 1
ATOM 634 O O . TYR A 1 83 ? 7.866 -6.341 8.022 1.00 95.75 83 TYR A O 1
ATOM 642 N N . ILE A 1 84 ? 6.016 -7.075 9.060 1.00 96.75 84 ILE A N 1
ATOM 643 C CA . ILE A 1 84 ? 6.254 -6.381 10.314 1.00 96.75 84 ILE A CA 1
ATOM 644 C C . ILE A 1 84 ? 7.463 -6.983 11.036 1.00 96.75 84 ILE A C 1
ATOM 646 O O . ILE A 1 84 ? 7.492 -8.157 11.387 1.00 96.75 84 ILE A O 1
ATOM 650 N N . ARG A 1 85 ? 8.457 -6.133 11.305 1.00 94.31 85 ARG A N 1
ATOM 651 C CA . ARG A 1 85 ? 9.594 -6.410 12.194 1.00 94.31 85 ARG A CA 1
ATOM 652 C C . ARG A 1 85 ? 9.680 -5.349 13.288 1.00 94.31 85 ARG A C 1
ATOM 654 O O . ARG A 1 85 ? 9.180 -4.236 13.099 1.00 94.31 85 ARG A O 1
ATOM 661 N N . ASP A 1 86 ? 10.296 -5.676 14.416 1.00 87.56 86 ASP A N 1
ATOM 662 C CA . ASP A 1 86 ? 10.397 -4.763 15.566 1.00 87.56 86 ASP A CA 1
ATOM 663 C C . ASP A 1 86 ? 11.431 -3.649 15.356 1.00 87.56 86 ASP A C 1
ATOM 665 O O . ASP A 1 86 ? 11.283 -2.544 15.872 1.00 87.56 86 ASP A O 1
ATOM 669 N N . ASP A 1 87 ? 12.458 -3.906 14.550 1.00 87.12 87 ASP A N 1
ATOM 670 C CA . ASP A 1 87 ? 13.608 -3.024 14.333 1.00 87.12 87 ASP A CA 1
ATOM 671 C C . ASP A 1 87 ? 13.429 -2.033 13.170 1.00 87.12 87 ASP A C 1
ATOM 673 O O . ASP A 1 87 ? 14.313 -1.217 12.885 1.00 87.12 87 ASP A O 1
ATOM 677 N N . GLN A 1 88 ? 12.290 -2.080 12.478 1.00 92.19 88 GLN A N 1
ATOM 678 C CA . GLN A 1 88 ? 12.069 -1.238 11.311 1.00 92.19 88 GLN A CA 1
ATOM 679 C C . GLN A 1 88 ? 11.584 0.171 11.685 1.00 92.19 88 GLN A C 1
ATOM 681 O O . GLN A 1 88 ? 10.738 0.326 12.574 1.00 92.19 88 GLN A O 1
ATOM 686 N N . PRO A 1 89 ? 12.027 1.211 10.955 1.00 94.56 89 PRO A N 1
ATOM 687 C CA . PRO A 1 89 ? 11.435 2.535 11.059 1.00 94.56 89 PRO A CA 1
ATOM 688 C C . PRO A 1 89 ? 9.913 2.490 10.877 1.00 94.56 89 PRO A C 1
ATOM 690 O O . PRO A 1 89 ? 9.407 1.893 9.926 1.00 94.56 89 PRO A O 1
ATOM 693 N N . ALA A 1 90 ? 9.199 3.152 11.786 1.00 95.62 90 ALA A N 1
ATOM 694 C CA . ALA A 1 90 ? 7.749 3.281 11.763 1.00 95.62 90 ALA A CA 1
ATOM 695 C C . ALA A 1 90 ? 7.326 4.710 12.130 1.00 95.62 90 ALA A C 1
ATOM 697 O O . ALA A 1 90 ? 7.992 5.394 12.924 1.00 95.62 90 ALA A O 1
ATOM 698 N N . ARG A 1 91 ? 6.230 5.172 11.528 1.00 96.81 91 ARG A N 1
ATOM 699 C CA . ARG A 1 91 ? 5.599 6.465 11.803 1.00 96.81 91 ARG A CA 1
ATOM 700 C C . ARG A 1 91 ? 4.090 6.306 11.745 1.00 96.81 91 ARG A C 1
ATOM 702 O O . ARG A 1 91 ? 3.554 5.973 10.695 1.00 96.81 91 ARG A O 1
ATOM 709 N N . THR A 1 92 ? 3.410 6.591 12.846 1.00 97.75 92 THR A N 1
ATOM 710 C CA . THR A 1 92 ? 1.959 6.774 12.838 1.00 97.75 92 THR A CA 1
ATOM 711 C C . THR A 1 92 ? 1.624 8.051 12.071 1.00 97.75 92 THR A C 1
ATOM 713 O O . THR A 1 92 ? 2.163 9.111 12.390 1.00 97.75 92 THR A O 1
ATOM 716 N N . VAL A 1 93 ? 0.777 7.948 11.047 1.00 98.12 93 VAL A N 1
ATOM 717 C CA . VAL A 1 93 ? 0.416 9.078 10.168 1.00 98.12 93 VAL A CA 1
ATOM 718 C C . VAL A 1 93 ? -1.030 9.527 10.325 1.00 98.12 93 VAL A C 1
ATOM 720 O O . VAL A 1 93 ? -1.351 10.658 9.979 1.00 98.12 93 VAL A O 1
ATOM 723 N N . ALA A 1 94 ? -1.885 8.657 10.859 1.00 97.75 94 ALA A N 1
ATOM 724 C CA . ALA A 1 94 ? -3.266 8.961 11.187 1.00 97.75 94 ALA A CA 1
ATOM 725 C C . ALA A 1 94 ? -3.666 8.181 12.439 1.00 97.75 94 ALA A C 1
ATOM 727 O O . ALA A 1 94 ? -3.291 7.015 12.592 1.00 97.75 94 ALA A O 1
ATOM 728 N N . THR A 1 95 ? -4.425 8.828 13.317 1.00 97.81 95 THR A N 1
ATOM 729 C CA . THR A 1 95 ? -5.098 8.213 14.462 1.00 97.81 95 THR A CA 1
ATOM 730 C C . THR A 1 95 ? -6.519 8.743 14.523 1.00 97.81 95 THR A C 1
ATOM 732 O O . THR A 1 95 ? -6.765 9.898 14.185 1.00 97.81 95 THR A O 1
ATOM 735 N N . GLY A 1 96 ? -7.458 7.905 14.941 1.00 96.25 96 GLY A N 1
ATOM 736 C CA . GLY A 1 96 ? -8.860 8.294 14.969 1.00 96.25 96 GLY A CA 1
ATOM 737 C C . GLY A 1 96 ? -9.742 7.204 15.544 1.00 96.25 96 GLY A C 1
ATOM 738 O O . GLY A 1 96 ? -9.262 6.190 16.067 1.00 96.25 96 GLY A O 1
ATOM 739 N N . ASP A 1 97 ? -11.049 7.419 15.445 1.00 95.25 97 ASP A N 1
ATOM 740 C CA . ASP A 1 97 ? -11.994 6.367 15.775 1.00 95.25 97 ASP A CA 1
ATOM 741 C C . ASP A 1 97 ? -11.927 5.222 14.751 1.00 95.25 97 ASP A C 1
ATOM 743 O O . ASP A 1 97 ? -11.402 5.348 13.639 1.00 95.25 97 ASP A O 1
ATOM 747 N N . LYS A 1 98 ? -12.465 4.069 15.151 1.00 95.44 98 LYS A N 1
ATOM 748 C CA . LYS A 1 98 ? -12.465 2.859 14.328 1.00 95.44 98 LYS A CA 1
ATOM 749 C C . LYS A 1 98 ? -13.092 3.088 12.953 1.00 95.44 98 LYS A C 1
ATOM 751 O O . LYS A 1 98 ? -12.595 2.554 11.968 1.00 95.44 98 LYS A O 1
ATOM 756 N N . ARG A 1 99 ? -14.196 3.831 12.879 1.00 94.88 99 ARG A N 1
ATOM 757 C CA . ARG A 1 99 ? -14.951 4.009 11.636 1.00 94.88 99 ARG A CA 1
ATOM 758 C C . ARG A 1 99 ? -14.147 4.844 10.647 1.00 94.88 99 ARG A C 1
ATOM 760 O O . ARG A 1 99 ? -13.996 4.409 9.511 1.00 94.88 99 ARG A O 1
ATOM 767 N N . GLU A 1 100 ? -13.615 5.983 11.082 1.00 95.94 100 GLU A N 1
ATOM 768 C CA . GLU A 1 100 ? -12.820 6.867 10.223 1.00 95.94 100 GLU A CA 1
ATOM 769 C C . GLU A 1 100 ? -11.586 6.140 9.674 1.00 95.94 100 GLU A C 1
ATOM 771 O O . GLU A 1 100 ? -11.365 6.094 8.462 1.00 95.94 100 GLU A O 1
ATOM 776 N N . ILE A 1 101 ? -10.800 5.521 10.559 1.00 98.06 101 ILE A N 1
ATOM 777 C CA . ILE A 1 101 ? -9.542 4.883 10.166 1.00 98.06 101 ILE A CA 1
ATOM 778 C C . ILE A 1 101 ? -9.787 3.672 9.261 1.00 98.06 101 ILE A C 1
ATOM 780 O O . ILE A 1 101 ? -9.073 3.496 8.269 1.00 98.06 101 ILE A O 1
ATOM 784 N N . LEU A 1 102 ? -10.817 2.866 9.542 1.00 97.81 102 LEU A N 1
ATOM 785 C CA . LEU A 1 102 ? -11.193 1.772 8.649 1.00 97.81 102 LEU A CA 1
ATOM 786 C C . LEU A 1 102 ? -11.733 2.276 7.311 1.00 97.81 102 LEU A C 1
ATOM 788 O O . LEU A 1 102 ? -11.492 1.625 6.300 1.00 97.81 102 LEU A O 1
ATOM 792 N N . GLU A 1 103 ? -12.445 3.403 7.258 1.00 97.44 103 GLU A N 1
ATOM 793 C CA . GLU A 1 103 ? -12.926 3.947 5.986 1.00 97.44 103 GLU A CA 1
ATOM 794 C C . GLU A 1 103 ? -11.766 4.429 5.107 1.00 97.44 103 GLU A C 1
ATOM 796 O O . GLU A 1 103 ? -11.723 4.073 3.923 1.00 97.44 103 GLU A O 1
ATOM 801 N N . ARG A 1 104 ? -10.787 5.141 5.685 1.00 98.38 104 ARG A N 1
ATOM 802 C CA . ARG A 1 104 ? -9.531 5.500 5.002 1.00 98.38 104 ARG A CA 1
ATOM 803 C C . ARG A 1 104 ? -8.837 4.250 4.468 1.00 98.38 104 ARG A C 1
ATOM 805 O O . ARG A 1 104 ? -8.641 4.125 3.262 1.00 98.38 104 ARG A O 1
ATOM 812 N N . TRP A 1 105 ? -8.555 3.285 5.344 1.00 98.75 105 TRP A N 1
ATOM 813 C CA . TRP A 1 105 ? -7.870 2.040 4.986 1.00 98.75 105 TRP A CA 1
ATOM 814 C C . TRP A 1 105 ? -8.598 1.255 3.889 1.00 98.75 105 TRP A C 1
ATOM 816 O O . TRP A 1 105 ? -8.021 0.927 2.852 1.00 98.75 105 TRP A O 1
ATOM 826 N N . ASN A 1 106 ? -9.896 1.008 4.072 1.00 98.38 106 ASN A N 1
ATOM 827 C CA . ASN A 1 106 ? -10.698 0.237 3.127 1.00 98.38 106 ASN A CA 1
ATOM 828 C C . ASN A 1 106 ? -10.834 0.942 1.771 1.00 98.38 106 ASN A C 1
ATOM 830 O O . ASN A 1 106 ? -11.095 0.279 0.769 1.00 98.38 106 ASN A O 1
ATOM 834 N N . THR A 1 107 ? -10.649 2.264 1.709 1.00 98.50 107 THR A N 1
ATOM 835 C CA . THR A 1 107 ? -10.575 2.993 0.436 1.00 98.50 107 THR A CA 1
ATOM 836 C C . THR A 1 107 ? -9.369 2.553 -0.388 1.00 98.50 107 THR A C 1
ATOM 838 O O . THR A 1 107 ? -9.530 2.211 -1.558 1.00 98.50 107 THR A O 1
ATOM 841 N N . ALA A 1 108 ? -8.194 2.430 0.232 1.00 98.62 108 ALA A N 1
ATOM 842 C CA . ALA A 1 108 ? -7.022 1.865 -0.430 1.00 98.62 108 ALA A CA 1
ATOM 843 C C . ALA A 1 108 ? -7.190 0.373 -0.769 1.00 98.62 108 ALA A C 1
ATOM 845 O O . ALA A 1 108 ? -6.836 -0.036 -1.876 1.00 98.62 108 ALA A O 1
ATOM 846 N N . VAL A 1 109 ? -7.779 -0.430 0.129 1.00 98.56 109 VAL A N 1
ATOM 847 C CA . VAL A 1 109 ? -8.042 -1.863 -0.128 1.00 98.56 109 VAL A CA 1
ATOM 848 C C . VAL A 1 109 ? -8.925 -2.055 -1.366 1.00 98.56 109 VAL A C 1
ATOM 850 O O . VAL A 1 109 ? -8.620 -2.887 -2.218 1.00 98.56 109 VAL A O 1
ATOM 853 N N . ARG A 1 110 ? -9.978 -1.244 -1.536 1.00 98.06 110 ARG A N 1
ATOM 854 C CA . ARG A 1 110 ? -10.870 -1.324 -2.709 1.00 98.06 110 ARG A CA 1
ATOM 855 C C . ARG A 1 110 ? -10.165 -1.054 -4.041 1.00 98.06 110 ARG A C 1
ATOM 857 O O . ARG A 1 110 ? -10.645 -1.527 -5.066 1.00 98.06 110 ARG A O 1
ATOM 864 N N . ALA A 1 111 ? -9.040 -0.340 -4.041 1.00 98.25 111 ALA A N 1
ATOM 865 C CA . ALA A 1 111 ? -8.263 -0.084 -5.251 1.00 98.25 111 ALA A CA 1
ATOM 866 C C . ALA A 1 111 ? -7.354 -1.262 -5.651 1.00 98.25 111 ALA A C 1
ATOM 868 O O . ALA A 1 111 ? -6.888 -1.302 -6.788 1.00 98.25 111 ALA A O 1
ATOM 869 N N . VAL A 1 112 ? -7.106 -2.238 -4.764 1.00 98.44 112 VAL A N 1
ATOM 870 C CA . VAL A 1 112 ? -6.189 -3.368 -5.017 1.00 98.44 112 VAL A CA 1
ATOM 871 C C . VAL A 1 112 ? -6.481 -4.098 -6.341 1.00 98.44 112 VAL A C 1
ATOM 873 O O . VAL A 1 112 ? -5.535 -4.293 -7.110 1.00 98.44 112 VAL A O 1
ATOM 876 N N . PRO A 1 113 ? -7.738 -4.460 -6.683 1.00 98.06 113 PRO A N 1
ATOM 877 C CA . PRO A 1 113 ? -8.029 -5.113 -7.959 1.00 98.06 113 PRO A CA 1
ATOM 878 C C . PRO A 1 113 ? -7.679 -4.244 -9.172 1.00 98.06 113 PRO A C 1
ATOM 880 O O . PRO A 1 113 ? -7.094 -4.743 -10.130 1.00 98.06 113 PRO A O 1
ATOM 883 N N . GLU A 1 114 ? -7.979 -2.942 -9.119 1.00 98.19 114 GLU A N 1
ATOM 884 C CA . GLU A 1 114 ? -7.674 -2.000 -10.203 1.00 98.19 114 GLU A CA 1
ATOM 885 C C . GLU A 1 114 ? -6.163 -1.831 -10.386 1.00 98.19 114 GLU A C 1
ATOM 887 O O . GLU A 1 114 ? -5.668 -1.885 -11.510 1.00 98.19 114 GLU A O 1
ATOM 892 N N . LEU A 1 115 ? -5.411 -1.700 -9.289 1.00 98.31 115 LEU A N 1
ATOM 893 C CA . LEU A 1 115 ? -3.949 -1.631 -9.322 1.00 98.31 115 LEU A CA 1
ATOM 894 C C . LEU A 1 115 ? -3.335 -2.894 -9.940 1.00 98.31 115 LEU A C 1
ATOM 896 O O . LEU A 1 115 ? -2.395 -2.802 -10.732 1.00 98.31 115 LEU A O 1
ATOM 900 N N . ASN A 1 116 ? -3.883 -4.065 -9.607 1.00 98.38 116 ASN A N 1
ATOM 901 C CA . ASN A 1 116 ? -3.415 -5.353 -10.113 1.00 98.38 116 ASN A CA 1
ATOM 902 C C . ASN A 1 116 ? -3.783 -5.595 -11.582 1.00 98.38 116 ASN A C 1
ATOM 904 O O . ASN A 1 116 ? -3.002 -6.222 -12.301 1.00 98.38 116 ASN A O 1
ATOM 908 N N . ALA A 1 117 ? -4.917 -5.066 -12.047 1.00 97.88 117 ALA A N 1
ATOM 909 C CA . ALA A 1 117 ? -5.373 -5.196 -13.432 1.00 97.88 117 ALA A CA 1
ATOM 910 C C . ALA A 1 117 ? -4.464 -4.485 -14.448 1.00 97.88 117 ALA A C 1
ATOM 912 O O . ALA A 1 117 ? -4.455 -4.846 -15.621 1.00 97.88 117 ALA A O 1
ATOM 913 N N . GLN A 1 118 ? -3.667 -3.507 -14.009 1.00 96.25 118 GLN A N 1
ATOM 914 C CA . GLN A 1 118 ? -2.711 -2.803 -14.875 1.00 96.25 118 GLN A CA 1
ATOM 915 C C . GLN A 1 118 ? -1.545 -3.681 -15.336 1.00 96.25 118 GLN A C 1
ATOM 917 O O . GLN A 1 118 ? -0.780 -3.283 -16.209 1.00 96.25 118 GLN A O 1
ATOM 922 N N . ASP A 1 119 ? -1.370 -4.828 -14.687 1.00 94.25 119 ASP A N 1
ATOM 923 C CA . ASP A 1 119 ? -0.384 -5.842 -15.006 1.00 94.25 119 ASP A CA 1
ATOM 924 C C . ASP A 1 119 ? 1.060 -5.353 -15.261 1.00 94.25 119 ASP A C 1
ATOM 926 O O . ASP A 1 119 ? 1.781 -5.866 -16.118 1.00 94.25 119 ASP A O 1
ATOM 930 N N . ARG A 1 120 ? 1.503 -4.343 -14.508 1.00 94.44 120 ARG A N 1
ATOM 931 C CA . ARG A 1 120 ? 2.811 -3.711 -14.722 1.00 94.44 120 ARG A CA 1
ATOM 932 C C . ARG A 1 120 ? 3.957 -4.663 -14.396 1.00 94.44 120 ARG A C 1
ATOM 934 O O . ARG A 1 120 ? 3.940 -5.317 -13.355 1.00 94.44 120 ARG A O 1
ATOM 941 N N . ASP A 1 121 ? 5.002 -4.643 -15.211 1.00 95.12 121 ASP A N 1
ATOM 942 C CA . ASP A 1 121 ? 6.253 -5.331 -14.896 1.00 95.12 121 ASP A CA 1
ATOM 943 C C . ASP A 1 121 ? 6.946 -4.705 -13.684 1.00 95.12 121 ASP A C 1
ATOM 945 O O . ASP A 1 121 ? 6.956 -3.480 -13.502 1.00 95.12 121 ASP A O 1
ATOM 949 N N . TYR A 1 122 ? 7.554 -5.550 -12.854 1.00 94.38 122 TYR A N 1
ATOM 950 C CA . TYR A 1 122 ? 8.358 -5.094 -11.732 1.00 94.38 122 TYR A CA 1
ATOM 951 C C . TYR A 1 122 ? 9.792 -4.821 -12.202 1.00 94.38 122 TYR A C 1
ATOM 953 O O . TYR A 1 122 ? 10.449 -5.729 -12.709 1.00 94.38 122 TYR A O 1
ATOM 961 N N . PRO A 1 123 ? 10.336 -3.605 -12.027 1.00 92.56 123 PRO A N 1
ATOM 962 C CA . PRO A 1 123 ? 11.690 -3.308 -12.479 1.00 92.56 123 PRO A CA 1
ATOM 963 C C . PRO A 1 123 ? 12.729 -4.141 -11.718 1.00 92.56 123 PRO A C 1
ATOM 965 O O . PRO A 1 123 ? 12.630 -4.291 -10.500 1.00 92.56 123 PRO A O 1
ATOM 968 N N . ASN A 1 124 ? 13.753 -4.638 -12.419 1.00 90.25 124 ASN A N 1
ATOM 969 C CA . ASN A 1 124 ? 14.847 -5.397 -11.805 1.00 90.25 124 ASN A CA 1
ATOM 970 C C . ASN A 1 124 ? 15.440 -4.633 -10.617 1.00 90.25 124 ASN A C 1
ATOM 972 O O . ASN A 1 124 ? 15.806 -3.464 -10.737 1.00 90.25 124 ASN A O 1
ATOM 976 N N . TYR A 1 125 ? 15.513 -5.294 -9.462 1.00 89.12 125 TYR A N 1
ATOM 977 C CA . TYR A 1 125 ? 15.990 -4.724 -8.200 1.00 89.12 125 TYR A CA 1
ATOM 978 C C . TYR A 1 125 ? 15.202 -3.496 -7.714 1.00 89.12 125 TYR A C 1
ATOM 980 O O . TYR A 1 125 ? 15.654 -2.763 -6.837 1.00 89.12 125 TYR A O 1
ATOM 988 N N . GLY A 1 126 ? 14.004 -3.271 -8.257 1.00 83.62 126 GLY A N 1
ATOM 989 C CA . GLY A 1 126 ? 13.127 -2.175 -7.873 1.00 83.62 126 GLY A CA 1
ATOM 990 C C . GLY A 1 126 ? 13.474 -0.824 -8.498 1.00 83.62 126 GLY A C 1
ATOM 991 O O . GLY A 1 126 ? 12.949 0.176 -8.023 1.00 83.62 126 GLY A O 1
ATOM 992 N N . PHE A 1 127 ? 14.313 -0.728 -9.532 1.00 85.62 127 PHE A N 1
ATOM 993 C CA . PHE A 1 127 ? 14.581 0.560 -10.186 1.00 85.62 127 PHE A CA 1
ATOM 994 C C . PHE A 1 127 ? 14.838 0.433 -11.688 1.00 85.62 127 PHE A C 1
ATOM 996 O O . PHE A 1 127 ? 15.254 -0.612 -12.183 1.00 85.62 127 PHE A O 1
ATOM 1003 N N . LYS A 1 128 ? 14.586 1.518 -12.427 1.00 81.12 128 LYS A N 1
ATOM 1004 C CA . LYS A 1 128 ? 14.984 1.650 -13.833 1.00 81.12 128 LYS A CA 1
ATOM 1005 C C . LYS A 1 128 ? 16.162 2.613 -13.948 1.00 81.12 128 LYS A C 1
ATOM 1007 O O . LYS A 1 128 ? 16.185 3.643 -13.283 1.00 81.12 128 LYS A O 1
ATOM 1012 N N . VAL A 1 129 ? 17.120 2.283 -14.816 1.00 71.62 129 VAL A N 1
ATOM 1013 C CA . VAL A 1 129 ? 18.249 3.171 -15.158 1.00 71.62 129 VAL A CA 1
ATOM 1014 C C . VAL A 1 129 ? 17.792 4.313 -16.075 1.00 71.62 129 VAL A C 1
ATOM 1016 O O . VAL A 1 129 ? 18.330 5.413 -16.007 1.00 71.62 129 VAL A O 1
ATOM 1019 N N . PHE A 1 130 ? 16.761 4.069 -16.890 1.00 75.62 130 PHE A N 1
ATOM 1020 C CA . PHE A 1 130 ? 16.154 5.055 -17.780 1.00 75.62 130 PHE A CA 1
ATOM 1021 C C . PHE A 1 130 ? 14.638 5.126 -17.558 1.00 75.62 130 PHE A C 1
ATOM 1023 O O . PHE A 1 130 ? 13.972 4.093 -17.459 1.00 75.62 130 PHE A O 1
ATOM 1030 N N . GLY A 1 131 ? 14.098 6.346 -17.522 1.00 81.00 131 GLY A N 1
ATOM 1031 C CA . GLY A 1 131 ? 12.669 6.613 -17.340 1.00 81.00 131 GLY A CA 1
ATOM 1032 C C . GLY A 1 131 ? 12.183 6.526 -15.890 1.00 81.00 131 GLY A C 1
ATOM 1033 O O . GLY A 1 131 ? 12.954 6.339 -14.947 1.00 81.00 131 GLY A O 1
ATOM 1034 N N . GLU A 1 132 ? 10.872 6.680 -15.708 1.00 86.88 132 GLU A N 1
ATOM 1035 C CA . GLU A 1 132 ? 10.251 6.648 -14.385 1.00 86.88 132 GLU A CA 1
ATOM 1036 C C . GLU A 1 132 ? 10.271 5.243 -13.771 1.00 86.88 132 GLU A C 1
ATOM 1038 O O . GLU A 1 132 ? 9.935 4.237 -14.402 1.00 86.88 132 GLU A O 1
ATOM 1043 N N . THR A 1 133 ? 10.631 5.175 -12.490 1.00 91.56 133 THR A N 1
ATOM 1044 C CA . THR A 1 133 ? 10.565 3.941 -11.703 1.00 91.56 133 THR A CA 1
ATOM 1045 C C . THR A 1 133 ? 9.193 3.819 -11.050 1.00 91.56 133 THR A C 1
ATOM 1047 O O . THR A 1 133 ? 8.920 4.523 -10.081 1.00 91.56 133 THR A O 1
ATOM 1050 N N . VAL A 1 134 ? 8.351 2.910 -11.540 1.00 94.94 134 VAL A N 1
ATOM 1051 C CA . VAL A 1 134 ? 7.135 2.471 -10.839 1.00 94.94 134 VAL A CA 1
ATOM 1052 C C . VAL A 1 134 ? 7.416 1.106 -10.215 1.00 94.94 134 VAL A C 1
ATOM 1054 O O . VAL A 1 134 ? 7.759 0.169 -10.930 1.00 94.94 134 VAL A O 1
ATOM 1057 N N . ASN A 1 135 ? 7.317 1.001 -8.891 1.00 95.31 135 ASN A N 1
ATOM 1058 C CA . ASN A 1 135 ? 7.664 -0.203 -8.126 1.00 95.31 135 ASN A CA 1
ATOM 1059 C C . ASN A 1 135 ? 6.835 -0.308 -6.823 1.00 95.31 135 ASN A C 1
ATOM 1061 O O . ASN A 1 135 ? 5.812 0.362 -6.667 1.00 95.31 135 ASN A O 1
ATOM 1065 N N . SER A 1 136 ? 7.316 -1.097 -5.855 1.00 95.62 136 SER A N 1
ATOM 1066 C CA . SER A 1 136 ? 6.722 -1.236 -4.519 1.00 95.62 136 SER A CA 1
ATOM 1067 C C . SER A 1 136 ? 6.459 0.091 -3.797 1.00 95.62 136 SER A C 1
ATOM 1069 O O . SER A 1 136 ? 5.385 0.287 -3.234 1.00 95.62 136 SER A O 1
ATOM 1071 N N . ASN A 1 137 ? 7.403 1.035 -3.839 1.00 96.56 137 ASN A N 1
ATOM 1072 C CA . ASN A 1 137 ? 7.259 2.321 -3.154 1.00 96.56 137 ASN A CA 1
ATOM 1073 C C . ASN A 1 137 ? 6.283 3.256 -3.885 1.00 96.56 137 ASN A C 1
ATOM 1075 O O . ASN A 1 137 ? 5.717 4.159 -3.269 1.00 96.56 137 ASN A O 1
ATOM 1079 N N . SER A 1 138 ? 6.046 3.031 -5.181 1.00 97.81 138 SER A N 1
ATOM 1080 C CA . SER A 1 138 ? 4.976 3.714 -5.918 1.00 97.81 138 SER A CA 1
ATOM 1081 C C . SER A 1 138 ? 3.594 3.226 -5.489 1.00 97.81 138 SER A C 1
ATOM 1083 O O . SER A 1 138 ? 2.672 4.035 -5.390 1.00 97.81 138 SER A O 1
ATOM 1085 N N . ALA A 1 139 ? 3.443 1.933 -5.182 1.00 98.19 139 ALA A N 1
ATOM 1086 C CA . ALA A 1 139 ? 2.216 1.414 -4.577 1.00 98.19 139 ALA A CA 1
ATOM 1087 C C . ALA A 1 139 ? 2.001 2.016 -3.182 1.00 98.19 139 ALA A C 1
ATOM 1089 O O . ALA A 1 139 ? 0.928 2.543 -2.910 1.00 98.19 139 ALA A O 1
ATOM 1090 N N . TYR A 1 140 ? 3.045 2.039 -2.342 1.00 98.44 140 TYR A N 1
ATOM 1091 C CA . TYR A 1 140 ? 3.015 2.709 -1.036 1.00 98.44 140 TYR A CA 1
ATOM 1092 C C . TYR A 1 140 ? 2.550 4.164 -1.148 1.00 98.44 140 TYR A C 1
ATOM 1094 O O . TYR A 1 140 ? 1.606 4.557 -0.463 1.00 98.44 140 TYR A O 1
ATOM 1102 N N . ARG A 1 141 ? 3.134 4.949 -2.064 1.00 98.31 141 ARG A N 1
ATOM 1103 C CA . ARG A 1 141 ? 2.669 6.316 -2.323 1.00 98.31 141 ARG A CA 1
ATOM 1104 C C . ARG A 1 141 ? 1.190 6.348 -2.709 1.00 98.31 141 ARG A C 1
ATOM 1106 O O . ARG A 1 141 ? 0.441 7.130 -2.138 1.00 98.31 141 ARG A O 1
ATOM 1113 N N . THR A 1 142 ? 0.798 5.517 -3.673 1.00 98.62 142 THR A N 1
ATOM 1114 C CA . THR A 1 142 ? -0.574 5.486 -4.205 1.00 98.62 142 THR A CA 1
ATOM 1115 C C . THR A 1 142 ? -1.578 5.188 -3.094 1.00 98.62 142 THR A C 1
ATOM 1117 O O . THR A 1 142 ? -2.557 5.908 -2.953 1.00 98.62 142 THR A O 1
ATOM 1120 N N . PHE A 1 143 ? -1.311 4.195 -2.244 1.00 98.81 143 PHE A N 1
ATOM 1121 C CA . PHE A 1 143 ? -2.170 3.889 -1.101 1.00 98.81 143 PHE A CA 1
ATOM 1122 C C . PHE A 1 143 ? -2.250 5.032 -0.092 1.00 98.81 143 PHE A C 1
ATOM 1124 O O . PHE A 1 143 ? -3.338 5.321 0.389 1.00 98.81 143 PHE A O 1
ATOM 1131 N N . GLY A 1 144 ? -1.135 5.702 0.211 1.00 98.62 144 GLY A N 1
ATOM 1132 C CA . GLY A 1 144 ? -1.153 6.849 1.120 1.00 98.62 144 GLY A CA 1
ATOM 1133 C C . GLY A 1 144 ? -2.036 7.984 0.603 1.00 98.62 144 GLY A C 1
ATOM 1134 O O . GLY A 1 144 ? -2.829 8.539 1.357 1.00 98.62 144 GLY A O 1
ATOM 1135 N N . GLU A 1 145 ? -1.957 8.273 -0.697 1.00 98.56 145 GLU A N 1
ATOM 1136 C CA . GLU A 1 145 ? -2.816 9.276 -1.333 1.00 98.56 145 GLU A CA 1
ATOM 1137 C C . GLU A 1 145 ? -4.290 8.840 -1.340 1.00 98.56 145 GLU A C 1
ATOM 1139 O O . GLU A 1 145 ? -5.141 9.645 -0.984 1.00 98.56 145 GLU A O 1
ATOM 1144 N N . LEU A 1 146 ? -4.595 7.567 -1.626 1.00 98.75 146 LEU A N 1
ATOM 1145 C CA . LEU A 1 146 ? -5.964 7.028 -1.572 1.00 98.75 146 LEU A CA 1
ATOM 1146 C C . LEU A 1 146 ? -6.578 7.071 -0.165 1.00 98.75 146 LEU A C 1
ATOM 1148 O O . LEU A 1 146 ? -7.766 7.344 -0.022 1.00 98.75 146 LEU A O 1
ATOM 1152 N N . MET A 1 147 ? -5.785 6.809 0.875 1.00 98.62 147 MET A N 1
ATOM 1153 C CA . MET A 1 147 ? -6.224 6.908 2.275 1.00 98.62 147 MET A CA 1
ATOM 1154 C C . MET A 1 147 ? -6.301 8.356 2.778 1.00 98.62 147 MET A C 1
ATOM 1156 O O . MET A 1 147 ? -6.733 8.578 3.913 1.00 98.62 147 MET A O 1
ATOM 1160 N N . ASP A 1 148 ? -5.857 9.322 1.967 1.00 97.94 148 ASP A N 1
ATOM 1161 C CA . ASP A 1 148 ? -5.695 10.713 2.372 1.00 97.94 148 ASP A CA 1
ATOM 1162 C C . ASP A 1 148 ? -4.824 10.844 3.642 1.00 97.94 148 ASP A C 1
ATOM 1164 O O . ASP A 1 148 ? -5.205 11.427 4.653 1.00 97.94 148 ASP A O 1
ATOM 1168 N N . VAL A 1 149 ? -3.637 10.231 3.624 1.00 98.19 149 VAL A N 1
ATOM 1169 C CA . VAL A 1 149 ? -2.669 10.323 4.729 1.00 98.19 149 VAL A CA 1
ATOM 1170 C C . VAL A 1 149 ? -1.303 10.816 4.242 1.00 98.19 149 VAL A C 1
ATOM 1172 O O . VAL A 1 149 ? -0.920 10.574 3.093 1.00 98.19 149 VAL A O 1
ATOM 1175 N N . PRO A 1 150 ? -0.509 11.481 5.104 1.00 97.25 150 PRO A N 1
ATOM 1176 C CA . PRO A 1 150 ? 0.832 11.917 4.733 1.00 97.25 150 PRO A CA 1
ATOM 1177 C C . PRO A 1 150 ? 1.734 10.751 4.301 1.00 97.25 150 PRO A C 1
ATOM 1179 O O . PRO A 1 150 ? 2.039 9.857 5.092 1.00 97.25 150 PRO A O 1
ATOM 1182 N N . VAL A 1 151 ? 2.238 10.798 3.064 1.00 96.38 151 VAL A N 1
ATOM 1183 C CA . VAL A 1 151 ? 3.218 9.829 2.549 1.00 96.38 151 VAL A CA 1
ATOM 1184 C C . VAL A 1 151 ? 4.592 10.124 3.157 1.00 96.38 151 VAL A C 1
ATOM 1186 O O . VAL A 1 151 ? 5.265 11.084 2.779 1.00 96.38 151 VAL A O 1
ATOM 1189 N N . GLN A 1 152 ? 5.017 9.293 4.109 1.00 93.25 152 GLN A N 1
ATOM 1190 C CA . GLN A 1 152 ? 6.300 9.451 4.798 1.00 93.25 152 GLN A CA 1
ATOM 1191 C C . GLN A 1 152 ? 7.466 8.954 3.943 1.00 93.25 152 GLN A C 1
ATOM 1193 O O . GLN A 1 152 ? 7.339 7.952 3.240 1.00 93.25 152 GLN A O 1
ATOM 1198 N N . ARG A 1 153 ? 8.612 9.630 4.063 1.00 91.75 153 ARG A N 1
ATOM 1199 C CA . ARG A 1 153 ? 9.912 9.169 3.557 1.00 91.75 153 ARG A CA 1
ATOM 1200 C C . ARG A 1 153 ? 10.827 8.809 4.718 1.00 91.75 153 ARG A C 1
ATOM 1202 O O . ARG A 1 153 ? 10.830 9.491 5.745 1.00 91.75 153 ARG A O 1
ATOM 1209 N N . PHE A 1 154 ? 11.655 7.790 4.537 1.00 90.75 154 PHE A N 1
ATOM 1210 C CA . PHE A 1 154 ? 12.556 7.298 5.574 1.00 90.75 154 PHE A CA 1
ATOM 1211 C C . PHE A 1 154 ? 14.010 7.637 5.226 1.00 90.75 154 PHE A C 1
ATOM 1213 O O . PHE A 1 154 ? 14.668 6.951 4.453 1.00 90.75 154 PHE A O 1
ATOM 1220 N N . SER A 1 155 ? 14.542 8.696 5.846 1.00 79.56 155 SER A N 1
ATOM 1221 C CA . SER A 1 155 ? 15.799 9.375 5.467 1.00 79.56 155 SER A CA 1
ATOM 1222 C C . SER A 1 155 ? 17.081 8.529 5.439 1.00 79.56 155 SER A C 1
ATOM 1224 O O . SER A 1 155 ? 18.086 8.976 4.894 1.00 79.56 155 SER A O 1
ATOM 1226 N N . ARG A 1 156 ? 17.081 7.325 6.019 1.00 81.38 156 ARG A N 1
ATOM 1227 C CA . ARG A 1 156 ? 1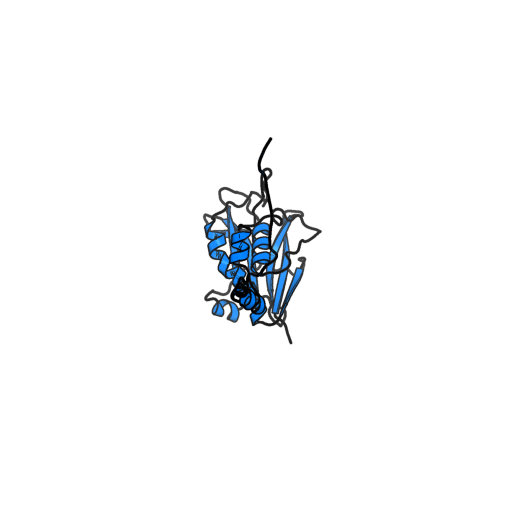8.245 6.419 6.035 1.00 81.38 156 ARG A CA 1
ATOM 1228 C C . ARG A 1 156 ? 18.201 5.341 4.953 1.00 81.38 156 ARG A C 1
ATOM 1230 O O . ARG A 1 156 ? 19.112 4.517 4.899 1.00 81.38 156 ARG A O 1
ATOM 1237 N N . ARG A 1 157 ? 17.151 5.308 4.130 1.00 82.62 157 ARG A N 1
ATOM 1238 C CA . ARG A 1 157 ? 16.984 4.316 3.068 1.00 82.62 157 ARG A CA 1
ATOM 1239 C C . ARG A 1 157 ? 16.714 4.992 1.733 1.00 82.62 157 ARG A C 1
ATOM 1241 O O . ARG A 1 157 ? 16.064 6.030 1.665 1.00 82.62 157 ARG A O 1
ATOM 1248 N N . LEU A 1 158 ? 17.218 4.384 0.664 1.00 86.31 158 LEU A N 1
ATOM 1249 C CA . LEU A 1 158 ? 16.811 4.755 -0.683 1.00 86.31 158 LEU A CA 1
ATOM 1250 C C . LEU A 1 158 ? 15.436 4.160 -0.960 1.00 86.31 158 LEU A C 1
ATOM 1252 O O . LEU A 1 158 ? 15.229 2.957 -0.803 1.00 86.31 158 LEU A O 1
ATOM 1256 N N . GLU A 1 159 ? 14.526 5.004 -1.433 1.00 88.44 159 GLU A N 1
ATOM 1257 C CA . GLU A 1 159 ? 13.151 4.623 -1.749 1.00 88.44 159 GLU A CA 1
ATOM 1258 C C . GLU A 1 159 ? 12.837 4.953 -3.218 1.00 88.44 159 GLU A C 1
ATOM 1260 O O . GLU A 1 159 ? 12.017 5.837 -3.495 1.00 88.44 159 GLU A O 1
ATOM 1265 N N . PRO A 1 160 ? 13.496 4.294 -4.201 1.00 89.06 160 PRO A N 1
ATOM 1266 C CA . PRO A 1 160 ? 13.166 4.489 -5.610 1.00 89.06 160 PRO A CA 1
ATOM 1267 C C . PRO A 1 160 ? 11.669 4.303 -5.825 1.00 89.06 160 PRO A C 1
ATOM 1269 O O . PRO A 1 160 ? 11.064 3.454 -5.177 1.00 89.06 160 PRO A O 1
ATOM 1272 N N . GLY A 1 161 ? 11.076 5.101 -6.708 1.00 91.69 161 GLY A N 1
ATOM 1273 C CA . GLY A 1 161 ? 9.653 5.024 -7.036 1.00 91.69 161 GLY A CA 1
ATOM 1274 C C . GLY A 1 161 ? 8.693 5.691 -6.048 1.00 91.69 161 GLY A C 1
ATOM 1275 O O . GLY A 1 161 ? 7.546 5.914 -6.424 1.00 91.69 161 GLY A O 1
ATOM 1276 N N . VAL A 1 162 ? 9.135 6.136 -4.863 1.00 93.31 162 VAL A N 1
ATOM 1277 C CA . VAL A 1 162 ? 8.279 6.887 -3.911 1.00 93.31 162 VAL A CA 1
ATOM 1278 C C . VAL A 1 162 ? 7.839 8.266 -4.441 1.00 93.31 162 VAL A C 1
ATOM 1280 O O . VAL A 1 162 ? 7.000 8.945 -3.856 1.00 93.31 162 VAL A O 1
ATOM 1283 N N . GLY A 1 163 ? 8.449 8.741 -5.531 1.00 93.44 163 GLY A N 1
ATOM 1284 C CA . GLY A 1 163 ? 8.009 9.936 -6.259 1.00 93.44 163 GLY A CA 1
ATOM 1285 C C . GLY A 1 163 ? 6.886 9.672 -7.267 1.00 93.44 163 GLY A C 1
ATOM 1286 O O . GLY A 1 163 ? 6.237 10.621 -7.691 1.00 93.44 163 GLY A O 1
ATOM 1287 N N . ASN A 1 164 ? 6.645 8.407 -7.617 1.00 96.12 164 ASN A N 1
ATOM 1288 C CA . ASN A 1 164 ? 5.761 7.988 -8.703 1.00 96.12 164 ASN A CA 1
ATOM 1289 C C . ASN A 1 164 ? 4.534 7.248 -8.165 1.00 96.12 164 ASN A C 1
ATOM 1291 O O . ASN A 1 164 ? 4.501 6.829 -7.007 1.00 96.12 164 ASN A O 1
ATOM 1295 N N . ARG A 1 165 ? 3.528 7.073 -9.022 1.00 96.50 165 ARG A N 1
ATOM 1296 C CA . ARG A 1 165 ? 2.231 6.481 -8.674 1.00 96.50 165 ARG A CA 1
ATOM 1297 C C . ARG A 1 165 ? 1.885 5.315 -9.590 1.00 96.50 165 ARG A C 1
ATOM 1299 O O . ARG A 1 165 ? 2.361 5.217 -10.724 1.00 96.50 165 ARG A O 1
ATOM 1306 N N . MET A 1 166 ? 1.022 4.439 -9.094 1.00 97.50 166 MET A N 1
ATOM 1307 C CA . MET A 1 166 ? 0.358 3.425 -9.909 1.00 97.50 166 MET A CA 1
ATOM 1308 C C . MET A 1 166 ? -0.920 3.958 -10.567 1.00 97.50 166 MET A C 1
ATOM 1310 O O . MET A 1 166 ? -1.362 3.393 -11.559 1.00 97.50 166 MET A O 1
ATOM 1314 N N . LEU A 1 167 ? -1.500 5.046 -10.064 1.00 97.31 167 LEU A N 1
ATOM 1315 C CA . LEU A 1 167 ? -2.664 5.708 -10.657 1.00 97.31 167 LEU A CA 1
ATOM 1316 C C . LEU A 1 167 ? -2.288 7.092 -11.189 1.00 97.31 167 LEU A C 1
ATOM 1318 O O . LEU A 1 167 ? -1.295 7.682 -10.753 1.00 97.31 167 LEU A O 1
ATOM 1322 N N . SER A 1 168 ? -3.076 7.606 -12.136 1.00 96.88 168 SER A N 1
ATOM 1323 C CA . SER A 1 168 ? -2.972 9.014 -12.520 1.00 96.88 168 SER A CA 1
ATOM 1324 C C . SER A 1 168 ? -3.453 9.908 -11.366 1.00 96.88 168 SER A C 1
ATOM 1326 O O . SER A 1 168 ? -4.185 9.428 -10.491 1.00 96.88 168 SER A O 1
ATOM 1328 N N . PRO A 1 169 ? -3.060 11.192 -11.322 1.00 96.06 169 PRO A N 1
ATOM 1329 C CA . PRO A 1 169 ? -3.562 12.127 -10.317 1.00 96.06 169 PRO A CA 1
ATOM 1330 C C . PRO A 1 169 ? -5.093 12.218 -10.297 1.00 96.06 169 PRO A C 1
ATOM 1332 O O . PRO A 1 169 ? -5.688 12.181 -9.227 1.00 96.06 169 PRO A O 1
ATOM 1335 N N . GLU A 1 170 ? -5.724 12.251 -11.471 1.00 97.38 170 GLU A N 1
ATOM 1336 C CA . GLU A 1 170 ? -7.178 12.361 -11.625 1.00 97.38 170 GLU A CA 1
ATOM 1337 C C . GLU A 1 170 ? -7.869 11.121 -11.058 1.00 97.38 170 GLU A C 1
ATOM 1339 O O . GLU A 1 170 ? -8.754 11.232 -10.216 1.00 97.38 170 GLU A O 1
ATOM 1344 N N . ARG A 1 171 ? -7.394 9.928 -11.442 1.00 97.75 171 ARG A N 1
ATOM 1345 C CA . ARG A 1 171 ? -7.957 8.671 -10.941 1.00 97.75 171 ARG A CA 1
ATOM 1346 C C . ARG A 1 171 ? -7.711 8.480 -9.446 1.00 97.75 171 ARG A C 1
ATOM 1348 O O . ARG A 1 171 ? -8.525 7.872 -8.761 1.00 97.75 171 ARG A O 1
ATOM 1355 N N . THR A 1 172 ? -6.588 8.989 -8.940 1.00 97.31 172 THR A N 1
ATOM 1356 C CA . THR A 1 172 ? -6.294 8.973 -7.503 1.00 97.31 172 THR A CA 1
ATOM 1357 C C . THR A 1 172 ? -7.298 9.832 -6.751 1.00 97.31 172 THR A C 1
ATOM 1359 O O . THR A 1 172 ? -7.848 9.357 -5.766 1.00 97.31 172 THR A O 1
ATOM 1362 N N . GLU A 1 173 ? -7.568 11.049 -7.225 1.00 96.56 173 GLU A N 1
ATOM 1363 C CA . GLU A 1 173 ? -8.534 11.954 -6.598 1.00 96.56 173 GLU A CA 1
ATOM 1364 C C . GLU A 1 173 ? -9.960 11.385 -6.642 1.00 96.56 173 GLU A C 1
ATOM 1366 O O . GLU A 1 173 ? -10.635 11.383 -5.622 1.00 96.56 173 GLU A O 1
ATOM 1371 N N . GLU A 1 174 ? -10.388 10.794 -7.764 1.00 96.88 174 GLU A N 1
ATOM 1372 C CA . GLU A 1 174 ? -11.702 10.132 -7.874 1.00 96.88 174 GLU A CA 1
ATOM 1373 C C . GLU A 1 174 ? -11.920 9.013 -6.844 1.00 96.88 174 GLU A C 1
ATOM 1375 O O . GLU A 1 174 ? -13.045 8.771 -6.402 1.00 96.88 174 GLU A O 1
ATOM 1380 N N . LEU A 1 175 ? -10.856 8.279 -6.516 1.00 97.38 175 LEU A N 1
ATOM 1381 C CA . LEU A 1 175 ? -10.906 7.122 -5.624 1.00 97.38 175 LEU A CA 1
ATOM 1382 C C . LEU A 1 175 ? -10.549 7.463 -4.178 1.00 97.38 175 LEU A C 1
ATOM 1384 O O . LEU A 1 175 ? -10.650 6.590 -3.313 1.00 97.38 175 LEU A O 1
ATOM 1388 N N . ARG A 1 176 ? -10.091 8.687 -3.917 1.00 97.69 176 ARG A N 1
ATOM 1389 C CA . ARG A 1 176 ? -9.550 9.098 -2.628 1.00 97.69 176 ARG A CA 1
ATOM 1390 C C . ARG A 1 176 ? -10.617 9.080 -1.543 1.00 97.69 176 ARG A C 1
ATOM 1392 O O . ARG A 1 176 ? -11.805 9.311 -1.768 1.00 97.69 176 ARG A O 1
ATOM 1399 N N . TYR A 1 177 ? -10.177 8.821 -0.319 1.00 97.00 177 TYR A N 1
ATOM 1400 C CA . TYR A 1 177 ? -10.998 9.057 0.850 1.00 97.00 177 TYR A CA 1
ATOM 1401 C C . TYR A 1 177 ? -11.297 10.556 0.978 1.00 97.00 177 TYR A C 1
ATOM 1403 O O . TYR A 1 177 ? -10.386 11.364 1.120 1.00 97.00 177 TYR A O 1
ATOM 1411 N N . HIS A 1 178 ? -12.582 10.894 1.002 1.00 92.44 178 HIS A N 1
ATOM 1412 C CA . HIS A 1 178 ? -13.067 12.210 1.408 1.00 92.44 178 HIS A CA 1
ATOM 1413 C C . HIS A 1 178 ? -13.766 12.093 2.749 1.00 92.44 178 HIS A C 1
ATOM 1415 O O . HIS A 1 178 ? -14.638 11.218 2.907 1.00 92.44 178 HIS A O 1
ATOM 1421 N N . ALA A 1 179 ? -13.415 12.984 3.674 1.00 85.81 179 ALA A N 1
ATOM 1422 C CA . ALA A 1 179 ? -14.092 13.069 4.957 1.00 85.81 179 ALA A CA 1
ATOM 1423 C C . ALA A 1 179 ? -15.588 13.389 4.747 1.00 85.81 179 ALA A C 1
ATOM 1425 O O . ALA A 1 179 ? -15.947 14.022 3.748 1.00 85.81 179 ALA A O 1
ATOM 1426 N N . PRO A 1 180 ? -16.484 12.960 5.655 1.00 79.06 180 PRO A N 1
ATOM 1427 C CA . PRO A 1 180 ? -17.926 13.180 5.512 1.00 79.06 180 PRO A CA 1
ATOM 1428 C C . PRO A 1 180 ? -18.296 14.637 5.188 1.00 79.06 180 PRO A C 1
ATOM 1430 O O . PRO A 1 180 ? -19.056 14.880 4.2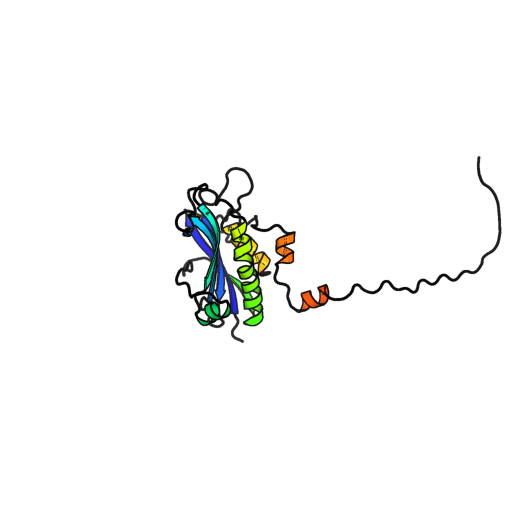51 1.00 79.06 180 PRO A O 1
ATOM 1433 N N . ASP A 1 181 ? -17.668 15.592 5.875 1.00 74.25 181 ASP A N 1
ATOM 1434 C CA . ASP A 1 181 ? -17.932 17.027 5.721 1.00 74.25 181 ASP A CA 1
ATOM 1435 C C . ASP A 1 181 ? -17.507 17.566 4.338 1.00 74.25 181 ASP A C 1
ATOM 1437 O O . ASP A 1 181 ? -18.130 18.478 3.793 1.00 74.25 181 ASP A O 1
ATOM 1441 N N . GLU A 1 182 ? -16.480 16.977 3.720 1.00 70.81 182 GLU A N 1
ATOM 1442 C CA . GLU A 1 182 ? -16.029 17.339 2.369 1.00 70.81 182 GLU A CA 1
ATOM 1443 C C . GLU A 1 182 ? -16.999 16.822 1.303 1.00 70.81 182 GLU A C 1
ATOM 1445 O O . GLU A 1 182 ? -17.273 17.507 0.315 1.00 70.81 182 GLU A O 1
ATOM 1450 N N . ARG A 1 183 ? -17.579 15.633 1.513 1.00 66.25 183 ARG A N 1
ATOM 1451 C CA . ARG A 1 183 ? -18.583 15.072 0.594 1.00 66.25 183 ARG A CA 1
ATOM 1452 C C . ARG A 1 183 ? -19.872 15.883 0.599 1.00 66.25 183 ARG A C 1
ATOM 1454 O O . ARG A 1 183 ? -20.522 15.986 -0.440 1.00 66.25 183 ARG A O 1
ATOM 1461 N N . GLU A 1 184 ? -20.252 16.449 1.741 1.00 65.25 184 GLU A N 1
ATOM 1462 C CA . GLU A 1 184 ? -21.405 17.348 1.837 1.00 65.25 184 GLU A CA 1
ATOM 1463 C C . GLU A 1 184 ? -21.156 18.667 1.094 1.00 65.25 184 GLU A C 1
ATOM 1465 O O . GLU A 1 184 ? -22.024 19.110 0.343 1.00 65.25 184 GLU A O 1
ATOM 1470 N N . GLN A 1 185 ? -19.951 19.238 1.196 1.00 62.84 185 GLN A N 1
ATOM 1471 C CA . GLN A 1 185 ? -19.568 20.444 0.449 1.00 62.84 185 GLN A CA 1
ATOM 1472 C C . GLN A 1 185 ? -19.498 20.208 -1.067 1.00 62.84 185 GLN A C 1
ATOM 1474 O O . GLN A 1 185 ? -19.947 21.054 -1.836 1.00 62.84 185 GLN A O 1
ATOM 1479 N N . GLN A 1 186 ? -19.007 19.047 -1.512 1.00 61.88 186 GLN A N 1
ATOM 1480 C CA . GLN A 1 186 ? -18.986 18.677 -2.936 1.00 61.88 186 GLN A CA 1
ATOM 1481 C C . GLN A 1 186 ? -20.386 18.390 -3.509 1.00 61.88 186 GLN A C 1
ATOM 1483 O O . GLN A 1 186 ? -20.596 18.508 -4.715 1.00 61.88 186 GLN A O 1
ATOM 1488 N N . ARG A 1 187 ? -21.350 18.002 -2.662 1.00 63.53 187 ARG A N 1
ATOM 1489 C CA . ARG A 1 187 ? -22.753 17.761 -3.049 1.00 63.53 187 ARG A CA 1
ATOM 1490 C C . ARG A 1 187 ? -23.638 18.999 -2.938 1.00 63.53 187 ARG A C 1
ATOM 1492 O O . ARG A 1 187 ? -24.780 18.951 -3.399 1.00 63.53 187 ARG A O 1
ATOM 1499 N N . ALA A 1 188 ? -23.154 20.077 -2.326 1.00 52.84 188 ALA A N 1
ATOM 1500 C CA . ALA A 1 188 ? -23.909 21.313 -2.232 1.00 52.84 188 ALA A CA 1
ATOM 1501 C C . ALA A 1 188 ? -24.142 21.878 -3.648 1.00 52.84 188 ALA A C 1
ATOM 1503 O O . ALA A 1 188 ? -23.193 21.987 -4.429 1.00 52.84 188 ALA A O 1
ATOM 1504 N N . PRO A 1 189 ? -25.390 22.221 -4.019 1.00 54.41 189 PRO A N 1
ATOM 1505 C CA . PRO A 1 189 ? -25.660 22.833 -5.311 1.00 54.41 189 PRO A CA 1
ATOM 1506 C C . PRO A 1 189 ? -24.875 24.142 -5.422 1.00 54.41 189 PRO A C 1
ATOM 1508 O O . PRO A 1 189 ? -24.802 24.908 -4.458 1.00 54.41 189 PRO A O 1
ATOM 1511 N N . ALA A 1 190 ? -24.295 24.398 -6.599 1.00 58.34 190 ALA A N 1
ATOM 1512 C CA . ALA A 1 190 ? -23.662 25.679 -6.889 1.00 58.34 190 ALA A CA 1
ATOM 1513 C C . ALA A 1 190 ? -24.632 26.814 -6.509 1.00 58.34 190 ALA A C 1
ATOM 1515 O O . ALA A 1 190 ? -25.831 26.684 -6.793 1.00 58.34 190 ALA A O 1
ATOM 1516 N N . PRO A 1 191 ? -24.162 27.897 -5.858 1.00 55.94 191 PRO A N 1
ATOM 1517 C CA . PRO A 1 191 ? -25.032 29.011 -5.514 1.00 55.94 191 PRO A CA 1
ATOM 1518 C C . PRO A 1 191 ? -25.746 29.462 -6.785 1.00 55.94 191 PRO A C 1
ATOM 1520 O O . PRO A 1 191 ? -25.106 29.703 -7.811 1.00 55.94 191 PRO A O 1
ATOM 1523 N N . ALA A 1 192 ? -27.080 29.484 -6.724 1.00 54.59 192 ALA A N 1
ATOM 1524 C CA . ALA A 1 192 ? -27.912 29.902 -7.837 1.00 54.59 192 ALA A CA 1
ATOM 1525 C C . ALA A 1 192 ? -27.385 31.244 -8.353 1.00 54.59 192 ALA A C 1
ATOM 1527 O O . ALA A 1 192 ? -27.192 32.172 -7.567 1.00 54.59 192 ALA A O 1
ATOM 1528 N N . ALA A 1 193 ? -27.119 31.328 -9.659 1.00 55.06 193 ALA A N 1
ATOM 1529 C CA . ALA A 1 193 ? -26.856 32.606 -10.295 1.00 55.06 193 ALA A CA 1
ATOM 1530 C C . ALA A 1 193 ? -28.038 33.523 -9.962 1.00 55.06 193 ALA A C 1
ATOM 1532 O O . ALA A 1 193 ? -29.179 33.214 -10.309 1.00 55.06 193 ALA A O 1
ATOM 1533 N N . ASP A 1 194 ? -27.758 34.587 -9.214 1.00 46.75 194 ASP A N 1
ATOM 1534 C CA . ASP A 1 194 ? -28.744 35.559 -8.764 1.00 46.75 194 ASP A CA 1
ATOM 1535 C C . ASP A 1 194 ? -29.492 36.117 -9.995 1.00 46.75 194 ASP A C 1
ATOM 1537 O O . ASP A 1 194 ? -28.858 36.755 -10.842 1.00 46.75 194 ASP A O 1
ATOM 1541 N N . PRO A 1 195 ? -30.810 35.874 -10.161 1.00 47.22 195 PRO A N 1
ATOM 1542 C CA . PRO A 1 195 ? -31.549 36.364 -11.322 1.00 47.22 195 PRO A CA 1
ATOM 1543 C C . PRO A 1 195 ? -31.848 37.866 -11.233 1.00 47.22 195 PRO A C 1
ATOM 1545 O O . PRO A 1 195 ? -32.492 38.423 -12.122 1.00 47.22 195 PRO A O 1
ATOM 1548 N N . THR A 1 196 ? -31.399 38.554 -10.182 1.00 45.47 196 THR A N 1
ATOM 1549 C CA . THR A 1 196 ? -31.775 39.943 -9.917 1.00 45.47 196 THR A CA 1
ATOM 1550 C C . THR A 1 196 ? -30.763 40.938 -10.484 1.00 45.47 196 THR A C 1
ATOM 1552 O O . THR A 1 196 ? -30.228 41.794 -9.787 1.00 45.47 196 THR A O 1
ATOM 1555 N N . ARG A 1 197 ? -30.539 40.889 -11.800 1.00 44.88 197 ARG A N 1
ATOM 1556 C CA . ARG A 1 197 ? -30.142 42.089 -12.552 1.00 44.88 197 ARG A CA 1
ATOM 1557 C C . ARG A 1 197 ? -31.220 42.388 -13.579 1.00 44.88 197 ARG A C 1
ATOM 1559 O O . ARG A 1 197 ? -31.033 42.232 -14.778 1.00 44.88 197 ARG A O 1
ATOM 1566 N N . ALA A 1 198 ? -32.382 42.762 -13.050 1.00 39.47 198 ALA A N 1
ATOM 1567 C CA . ALA A 1 198 ? -33.421 43.404 -13.826 1.00 39.47 198 ALA A CA 1
ATOM 1568 C C . ALA A 1 198 ? -32.877 44.746 -14.326 1.00 39.47 198 ALA A C 1
ATOM 1570 O O . ALA A 1 198 ? -32.517 45.622 -13.537 1.00 39.47 198 ALA A O 1
ATOM 1571 N N . ASP A 1 199 ? -32.810 44.869 -15.646 1.00 43.59 199 ASP A N 1
ATOM 1572 C CA . ASP A 1 199 ? -32.783 46.142 -16.344 1.00 43.59 199 ASP A CA 1
ATOM 1573 C C . ASP A 1 199 ? -33.873 47.061 -15.783 1.00 43.59 199 ASP A C 1
ATOM 1575 O O . ASP A 1 199 ? -35.035 46.660 -15.688 1.00 43.59 199 ASP A O 1
ATOM 1579 N N . HIS A 1 200 ? -33.514 48.303 -15.463 1.00 35.47 200 HIS A N 1
ATOM 1580 C CA . HIS A 1 200 ? -34.437 49.425 -15.588 1.00 35.47 200 HIS A CA 1
ATOM 1581 C C . HIS A 1 200 ? -33.716 50.633 -16.209 1.00 35.47 200 HIS A C 1
ATOM 1583 O O . HIS A 1 200 ? -32.634 51.002 -15.742 1.00 35.47 200 HIS A O 1
ATOM 1589 N N . PRO A 1 201 ? -34.296 51.220 -17.271 1.00 48.28 201 PRO A N 1
ATOM 1590 C CA . PRO A 1 201 ? -33.802 52.410 -17.947 1.00 48.28 201 PRO A CA 1
ATOM 1591 C C . PRO A 1 201 ? -34.345 53.681 -17.275 1.00 48.28 201 PRO A C 1
ATOM 1593 O O . PRO A 1 201 ? -35.388 53.629 -16.635 1.00 48.28 201 PRO A O 1
ATOM 1596 N N . ASP A 1 202 ? -33.618 54.795 -17.413 1.00 38.84 202 ASP A N 1
ATOM 1597 C CA . ASP A 1 202 ? -34.130 56.172 -17.591 1.00 38.84 202 ASP A CA 1
ATOM 1598 C C . ASP A 1 202 ? -32.968 57.162 -17.401 1.00 38.84 202 ASP A C 1
ATOM 1600 O O . ASP A 1 202 ? -32.353 57.268 -16.346 1.00 38.84 202 ASP A O 1
ATOM 1604 N N . HIS A 1 203 ? -32.466 57.718 -18.503 1.00 37.94 203 HIS A N 1
ATOM 1605 C CA . HIS A 1 203 ? -32.790 59.057 -19.014 1.00 37.94 203 HIS A CA 1
ATOM 1606 C C . HIS A 1 203 ? -31.753 60.110 -18.595 1.00 37.94 203 HIS A C 1
ATOM 1608 O O . HIS A 1 203 ? -31.937 60.842 -17.630 1.00 37.94 203 HIS A O 1
ATOM 1614 N N . THR A 1 204 ? -30.746 60.305 -19.456 1.00 44.03 204 THR A N 1
ATOM 1615 C CA . THR A 1 204 ? -30.322 61.672 -19.786 1.00 44.03 204 THR A CA 1
ATOM 1616 C C . THR A 1 204 ? -30.151 61.804 -21.295 1.00 44.03 204 THR A C 1
ATOM 1618 O O . THR A 1 204 ? -29.455 61.039 -21.955 1.00 44.03 204 THR A O 1
ATOM 1621 N N . MET A 1 205 ? -30.904 62.765 -21.809 1.00 38.88 205 MET A N 1
ATOM 1622 C CA . MET A 1 205 ? -31.098 63.184 -23.186 1.00 38.88 205 MET A CA 1
ATOM 1623 C C . MET A 1 205 ? -29.833 63.656 -23.929 1.00 38.88 205 MET A C 1
ATOM 1625 O O . MET A 1 205 ? -28.963 64.276 -23.330 1.00 38.88 205 MET A O 1
ATOM 1629 N N . LEU A 1 206 ? -29.914 63.507 -25.265 1.00 38.88 206 LEU A N 1
ATOM 1630 C CA . LEU A 1 206 ? -29.525 64.460 -26.332 1.00 38.88 206 LEU A CA 1
ATOM 1631 C C . LEU A 1 206 ? -28.036 64.823 -26.428 1.00 38.88 206 LEU A C 1
ATOM 1633 O O . LEU A 1 206 ? -27.486 65.507 -25.581 1.00 38.88 206 LEU A O 1
ATOM 1637 N N . GLN A 1 207 ? -27.325 64.381 -27.465 1.00 42.78 207 GLN A N 1
ATOM 1638 C CA . GLN A 1 207 ? -27.152 65.007 -28.801 1.00 42.78 207 GLN A CA 1
ATOM 1639 C C . GLN A 1 207 ? -25.617 65.035 -28.971 1.00 42.78 207 GLN A C 1
ATOM 1641 O O . GLN A 1 207 ? -24.912 65.252 -27.999 1.00 42.78 207 GLN A O 1
ATOM 1646 N N . GLN A 1 208 ? -24.953 64.847 -30.100 1.00 43.47 208 GLN A N 1
ATOM 1647 C CA . GLN A 1 208 ? -25.262 64.697 -31.511 1.00 43.47 208 GLN A CA 1
ATOM 1648 C C . GLN A 1 208 ? -23.884 64.428 -32.162 1.00 43.47 208 GLN A C 1
ATOM 1650 O O . GLN A 1 208 ? -22.922 65.053 -31.736 1.00 43.47 208 GLN A O 1
ATOM 1655 N N . ILE A 1 209 ? -23.837 63.616 -33.232 1.00 46.66 209 ILE A N 1
ATOM 1656 C CA . ILE A 1 209 ? -23.058 63.883 -34.472 1.00 46.66 209 ILE A CA 1
ATOM 1657 C C . ILE A 1 209 ? -21.511 63.886 -34.293 1.00 46.66 209 ILE A C 1
ATOM 1659 O O . ILE A 1 209 ? -20.959 64.713 -33.592 1.00 46.66 209 ILE A O 1
ATOM 1663 N N . ARG A 1 210 ? -20.687 63.073 -34.961 1.00 41.06 210 ARG A N 1
ATOM 1664 C CA . ARG A 1 210 ? -20.750 62.480 -36.305 1.00 41.06 210 ARG A CA 1
ATOM 1665 C C . ARG A 1 210 ? -19.625 61.451 -36.433 1.00 41.06 210 ARG A C 1
ATOM 1667 O O . ARG A 1 210 ? -18.539 61.647 -35.898 1.00 41.06 210 ARG A O 1
ATOM 1674 N N . ASP A 1 211 ? -19.879 60.434 -37.240 1.00 45.12 211 ASP A N 1
ATOM 1675 C CA . ASP A 1 211 ? -18.865 59.568 -37.825 1.00 45.12 211 ASP A CA 1
ATOM 1676 C C . ASP A 1 211 ? -17.915 60.306 -38.788 1.00 45.12 211 ASP A C 1
ATOM 1678 O O . ASP A 1 211 ? -18.359 61.112 -39.607 1.00 45.12 211 ASP A O 1
ATOM 1682 N N . LYS A 1 212 ? -16.661 59.830 -38.749 1.00 41.47 212 LYS A N 1
ATOM 1683 C CA . LYS A 1 212 ? -15.689 59.605 -39.839 1.00 41.47 212 LYS A CA 1
ATOM 1684 C C . LYS A 1 212 ? -14.987 60.784 -40.539 1.00 41.47 212 LYS A C 1
ATOM 1686 O O . LYS A 1 212 ? -15.613 61.730 -41.005 1.00 41.47 212 LYS A O 1
ATOM 1691 N N . VAL A 1 213 ? -13.699 60.491 -40.789 1.00 42.31 213 VAL A N 1
ATOM 1692 C CA . VAL A 1 213 ? -12.628 61.192 -41.534 1.00 42.31 213 VAL A CA 1
ATOM 1693 C C . VAL A 1 213 ? -11.755 62.097 -40.675 1.00 42.31 213 VAL A C 1
ATOM 1695 O O . VAL A 1 213 ? -12.264 63.100 -40.140 1.00 42.31 213 VAL A O 1
#

Organism: NCBI:txid2912242

Sequence (213 aa):
MPNYAIEARSLGVIGIAGHAFWVLRDEHGKAVAELHGLATDRQTGQAIPIGTDATRHALRAWHYPHDPAYAHSIGEKVDSTTYIRDDQPARTVATGDKREILERWNTAVRAVPELNAQDRDYPNYGFKVFGETVNSNSAYRTFGELMDVPVQRFSRRLEPGVGNRMLSPERTEELRYHAPDEREQQRAPAPAADPTRADHPDHTMLQQIRDKV

pLDDT: mean 87.22, std 17.53, range [35.47, 98.81]

Foldseek 3Di:
DQKKFKKWWWFDDPDQATQIWIFTADSVRDTQKIKWWFWAFPVPRDGDNFDQDQVGTWTAIDMAGQDCVSCVVVVHDHHPDDRDDPPIDMDTFDIHHPVLQVLLQVLLVVCRVVLVVVRGGQPHRQDDPDDAGAGTLQSLLLSCLQSVTDRDDDVRGDYGNVVHHSDDPVVSVVSHDDDPVVVVVVPDPDPPPPPPPDDDDDDDDDDDDDDDD

Radius of gyration: 25.35 Å; Cα contacts (8 Å, |Δi|>4): 391; chains: 1; bounding box: 56×84×65 Å